Protein AF-A0A242BG57-F1 (afdb_monomer_lite)

Foldseek 3Di:
DDDDDDDDPPPDPDPDDDDDDDDPVVVVAQKFFFQKAKAKEAEPFDPQAFAWWDKWKKDKAWDCDDVQDDDPNFGEHTADCPPWDIWMDTDARPDHPVPSMDMTITGRQRPADPAFGWHKIKMAIDDDDFPQKDWFGWIKIKTFGWHWDDDPNDTGITGGMMFMDTPVDDGTDGNYIYMYGAFAKEKEAEAEAAPPTDQPDKWKKKKAKEQPDPVCGFQAHWGKKWKAAPVRDIDIDTHHRHRDIDMDIDGHGIMIMRGGHHAFIKMFMAIDDDPQKDKWKWKDLAVVDPDIDTDDHGDIDGHHSHYMYMYMYIYHYDDDPPVDPPPDDDDVVPVVVVVVVVVVVVPPPDD

Structure (mmCIF, N/CA/C/O backbone):
data_AF-A0A242BG57-F1
#
_entry.id   AF-A0A242BG57-F1
#
loop_
_atom_site.group_PDB
_atom_site.id
_atom_site.type_symbol
_atom_site.label_atom_id
_atom_site.label_alt_id
_atom_site.label_comp_id
_atom_site.label_asym_id
_atom_site.label_entity_id
_atom_site.label_seq_id
_atom_site.pdbx_PDB_ins_code
_atom_site.Cartn_x
_atom_site.Cartn_y
_atom_site.Cartn_z
_atom_site.occupancy
_atom_site.B_iso_or_equiv
_atom_site.auth_seq_id
_atom_site.auth_comp_id
_atom_site.auth_asym_id
_atom_site.auth_atom_id
_atom_site.pdbx_PDB_model_num
ATOM 1 N N . MET A 1 1 ? -13.325 27.679 32.111 1.00 36.09 1 MET A N 1
ATOM 2 C CA . MET A 1 1 ? -13.660 27.131 30.778 1.00 36.09 1 MET A CA 1
ATOM 3 C C . MET A 1 1 ? -12.544 27.458 29.799 1.00 36.09 1 MET A C 1
ATOM 5 O O . MET A 1 1 ? -12.430 28.603 29.391 1.00 36.09 1 MET A O 1
ATOM 9 N N . LYS A 1 2 ? -11.700 26.483 29.455 1.00 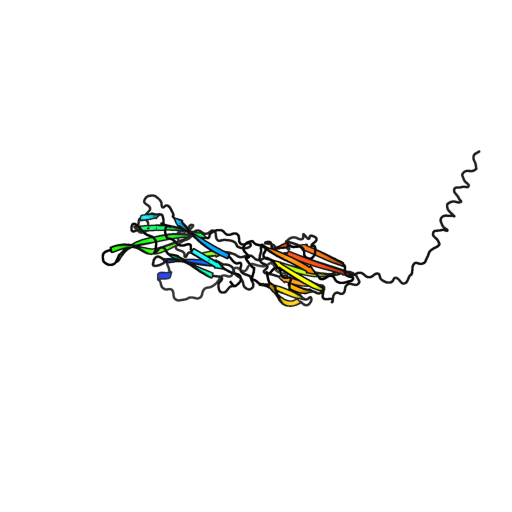25.78 2 LYS A N 1
ATOM 10 C CA . LYS A 1 2 ? -10.805 26.542 28.290 1.00 25.78 2 LYS A CA 1
ATOM 11 C C . LYS A 1 2 ? -10.697 25.120 27.744 1.00 25.78 2 LYS A C 1
ATOM 13 O O . LYS A 1 2 ? -10.015 24.291 28.336 1.00 25.78 2 LYS A O 1
ATOM 18 N N . PHE A 1 3 ? -11.428 24.834 26.672 1.00 26.69 3 PHE A N 1
ATOM 19 C CA . PHE A 1 3 ? -11.274 23.596 25.916 1.00 26.69 3 PHE A CA 1
ATOM 20 C C . PHE A 1 3 ? -9.989 23.704 25.088 1.00 26.69 3 PHE A C 1
ATOM 22 O O . PHE A 1 3 ? -9.845 24.619 24.279 1.00 26.69 3 PHE A O 1
ATOM 29 N N . LYS A 1 4 ? -9.032 22.804 25.337 1.00 25.42 4 LYS A N 1
ATOM 30 C CA . LYS A 1 4 ? -7.864 22.603 24.475 1.00 25.42 4 LYS A CA 1
ATOM 31 C C . LYS A 1 4 ? -8.277 21.651 23.355 1.00 25.42 4 LYS A C 1
ATOM 33 O O . LYS A 1 4 ? -8.529 20.479 23.613 1.00 25.42 4 LYS A O 1
ATOM 38 N N . TYR A 1 5 ? -8.342 22.165 22.133 1.00 29.52 5 TYR A N 1
ATOM 39 C CA . TYR A 1 5 ? -8.356 21.353 20.920 1.00 29.52 5 TYR A CA 1
ATOM 40 C C . TYR A 1 5 ? -6.976 20.704 20.763 1.00 29.52 5 TYR A C 1
ATOM 42 O O . TYR A 1 5 ? -5.965 21.407 20.806 1.00 29.52 5 TYR A O 1
ATOM 50 N N . SER A 1 6 ? -6.930 19.377 20.638 1.00 27.33 6 SER A N 1
ATOM 51 C CA . SER A 1 6 ? -5.685 18.631 20.451 1.00 27.33 6 SER A CA 1
ATOM 52 C C . SER A 1 6 ? -5.505 18.288 18.971 1.00 27.33 6 SER A C 1
ATOM 54 O O . SER A 1 6 ? -6.339 17.614 18.377 1.00 27.33 6 SER A O 1
ATOM 56 N N . SER A 1 7 ? -4.424 18.847 18.421 1.00 26.97 7 SER A N 1
ATOM 57 C CA . SER A 1 7 ? -3.627 18.445 17.253 1.00 26.97 7 SER A CA 1
ATOM 58 C C . SER A 1 7 ? -4.338 17.964 15.980 1.00 26.97 7 SER A C 1
ATOM 60 O O . SER A 1 7 ? -4.684 16.793 15.842 1.00 26.97 7 SER A O 1
ATOM 62 N N . LEU A 1 8 ? -4.364 18.851 14.978 1.00 27.59 8 LEU A N 1
ATOM 63 C CA . LEU A 1 8 ? -4.291 18.459 13.572 1.00 27.59 8 LEU A CA 1
ATOM 64 C C . LEU A 1 8 ? -2.971 17.713 13.309 1.00 27.59 8 LEU A C 1
ATOM 66 O O . LEU A 1 8 ? -1.896 18.193 13.676 1.00 27.59 8 LEU A O 1
ATOM 70 N N . LEU A 1 9 ? -3.062 16.575 12.622 1.00 26.20 9 LEU A N 1
ATOM 71 C CA . LEU A 1 9 ? -1.943 15.922 11.947 1.00 26.20 9 LEU A CA 1
ATOM 72 C C . LEU A 1 9 ? -1.434 16.847 10.834 1.00 26.20 9 LEU A C 1
ATOM 74 O O . LEU A 1 9 ? -1.976 16.880 9.732 1.00 26.20 9 LEU A O 1
ATOM 78 N N . VAL A 1 10 ? -0.391 17.616 11.134 1.00 25.11 10 VAL A N 1
ATOM 79 C CA . VAL A 1 10 ? 0.433 18.269 10.117 1.00 25.11 10 VAL A CA 1
ATOM 80 C C . VAL A 1 10 ? 1.315 17.180 9.515 1.00 25.11 10 VAL A C 1
ATOM 82 O O . VAL A 1 10 ? 2.222 16.665 10.168 1.00 25.11 10 VAL A O 1
ATOM 85 N N . SER A 1 11 ? 1.013 16.790 8.279 1.00 29.23 11 SER A N 1
ATOM 86 C CA . SER A 1 11 ? 1.851 15.924 7.455 1.00 29.23 11 SER A CA 1
ATOM 87 C C . SER A 1 11 ? 3.206 16.602 7.239 1.00 29.23 11 SER A C 1
ATOM 89 O O . SER A 1 11 ? 3.342 17.501 6.408 1.00 29.23 11 SER A O 1
ATOM 91 N N . GLY A 1 12 ? 4.194 16.211 8.043 1.00 25.38 12 GLY A N 1
ATOM 92 C CA . GLY A 1 12 ? 5.568 16.677 7.930 1.00 25.38 12 GLY A CA 1
ATOM 93 C C . GLY A 1 12 ? 6.176 16.227 6.607 1.00 25.38 12 GLY A C 1
ATOM 94 O O . GLY A 1 12 ? 6.368 15.035 6.374 1.00 25.38 12 GLY A O 1
ATOM 95 N N . LEU A 1 13 ? 6.487 17.198 5.753 1.00 27.53 13 LEU A N 1
ATOM 96 C CA . LEU A 1 13 ? 7.325 17.032 4.575 1.00 27.53 13 LEU A CA 1
ATOM 97 C C . LEU A 1 13 ? 8.749 16.699 5.061 1.00 27.53 13 LEU A C 1
ATOM 99 O O . LEU A 1 13 ? 9.497 17.586 5.468 1.00 27.53 13 LEU A O 1
ATOM 103 N N . VAL A 1 14 ? 9.115 15.416 5.102 1.00 27.44 14 VAL A N 1
ATOM 104 C CA . VAL A 1 14 ? 10.482 15.003 5.450 1.00 27.44 14 VAL A CA 1
ATOM 105 C C . VAL A 1 14 ? 11.357 15.166 4.212 1.00 27.44 14 VAL A C 1
ATOM 107 O O . VAL A 1 14 ? 11.357 14.330 3.311 1.00 27.44 14 VAL A O 1
ATOM 110 N N . LEU A 1 15 ? 12.101 16.269 4.176 1.00 27.66 15 LEU A N 1
ATOM 111 C CA . LEU A 1 15 ? 13.197 16.492 3.243 1.00 27.66 15 LEU A CA 1
ATOM 112 C C . LEU A 1 15 ? 14.364 15.578 3.663 1.00 27.66 15 LEU A C 1
ATOM 114 O O . LEU A 1 15 ? 15.051 15.847 4.646 1.00 27.66 15 LEU A O 1
ATOM 118 N N . ALA A 1 16 ? 14.546 14.454 2.970 1.00 29.70 16 ALA A N 1
ATOM 119 C CA . ALA A 1 16 ? 15.657 13.539 3.220 1.00 29.70 16 ALA A CA 1
ATOM 120 C C . ALA A 1 16 ? 16.962 14.140 2.671 1.00 29.70 16 ALA A C 1
ATOM 122 O O . ALA A 1 16 ? 17.160 14.229 1.460 1.00 29.70 16 ALA A O 1
ATOM 123 N N . THR A 1 17 ? 17.855 14.560 3.564 1.00 28.86 17 THR A N 1
ATOM 124 C CA . THR A 1 17 ? 19.232 14.939 3.241 1.00 28.86 17 THR A CA 1
ATOM 125 C C . THR A 1 17 ? 20.076 13.674 3.066 1.00 28.86 17 THR A C 1
ATOM 127 O O . THR A 1 17 ? 20.294 12.922 4.014 1.00 28.86 17 THR A O 1
ATOM 130 N N . PHE A 1 18 ? 20.544 13.408 1.844 1.00 35.78 18 PHE A N 1
ATOM 131 C CA . PHE A 1 18 ? 21.478 12.314 1.573 1.00 35.78 18 PHE A CA 1
ATOM 132 C C . PHE A 1 18 ? 22.921 12.761 1.832 1.00 35.78 18 PHE A C 1
ATOM 134 O O . PHE A 1 18 ? 23.353 13.820 1.377 1.00 35.78 18 PHE A O 1
ATOM 141 N N . ALA A 1 19 ? 23.650 11.937 2.587 1.00 30.27 19 ALA A N 1
ATOM 142 C CA . ALA A 1 19 ? 25.062 12.102 2.895 1.00 30.27 19 ALA A CA 1
ATOM 143 C C . ALA A 1 19 ? 25.931 11.931 1.638 1.00 30.27 19 ALA A C 1
ATOM 145 O O . ALA A 1 19 ? 25.712 11.040 0.816 1.00 30.27 19 ALA A O 1
ATOM 146 N N . THR A 1 20 ? 26.931 12.798 1.518 1.00 34.12 20 THR A N 1
ATOM 147 C CA . THR A 1 20 ? 27.886 12.877 0.412 1.00 34.12 20 THR A CA 1
ATOM 148 C C . THR A 1 20 ? 28.774 11.634 0.356 1.00 34.12 20 THR A C 1
ATOM 150 O O . THR A 1 20 ? 29.642 11.449 1.209 1.00 34.12 20 THR A O 1
ATOM 153 N N . SER A 1 21 ? 28.588 10.809 -0.672 1.00 30.94 21 SER A N 1
ATOM 154 C CA . SER A 1 21 ? 29.612 9.882 -1.161 1.00 30.94 21 SER A CA 1
ATOM 155 C C . SER A 1 21 ? 30.238 10.483 -2.420 1.00 30.94 21 SER A C 1
ATOM 157 O O . SER A 1 21 ? 29.593 11.221 -3.162 1.00 30.94 21 SER A O 1
ATOM 159 N N . THR A 1 22 ? 31.538 10.269 -2.587 1.00 32.50 22 THR A N 1
ATOM 160 C CA . THR A 1 22 ? 32.375 10.839 -3.647 1.00 32.50 22 THR A CA 1
ATOM 161 C C . THR A 1 22 ? 31.789 10.574 -5.033 1.00 32.50 22 THR A C 1
ATOM 163 O O . THR A 1 22 ? 31.687 9.424 -5.453 1.00 32.50 22 THR A O 1
ATOM 166 N N . VAL A 1 23 ? 31.426 11.651 -5.729 1.00 30.06 23 VAL A N 1
ATOM 167 C CA . VAL A 1 23 ? 30.862 11.642 -7.082 1.00 30.06 23 VAL A CA 1
ATOM 168 C C . VAL A 1 23 ? 31.936 11.178 -8.067 1.00 30.06 23 VAL A C 1
ATOM 170 O O . VAL A 1 23 ? 32.912 11.890 -8.305 1.00 30.06 23 VAL A O 1
ATOM 173 N N . ASN A 1 24 ? 31.761 9.996 -8.657 1.00 35.75 24 ASN A N 1
ATOM 174 C CA . ASN A 1 24 ? 32.378 9.716 -9.950 1.00 35.75 24 ASN A CA 1
ATOM 175 C C . ASN A 1 24 ? 31.727 10.666 -10.961 1.00 35.75 24 ASN A C 1
ATOM 177 O O . ASN A 1 24 ? 30.503 10.730 -11.052 1.00 35.75 24 ASN A O 1
ATOM 181 N N . ALA A 1 25 ? 32.534 11.410 -11.716 1.00 33.22 25 ALA A N 1
ATOM 182 C CA . ALA A 1 25 ? 32.069 12.436 -12.653 1.00 33.22 25 ALA A CA 1
ATOM 183 C C . ALA A 1 25 ? 31.146 11.910 -13.781 1.00 33.22 25 ALA A C 1
ATOM 185 O O . ALA A 1 25 ? 30.563 12.710 -14.506 1.00 33.22 25 ALA A O 1
ATOM 186 N N . ASP A 1 26 ? 30.971 10.591 -13.899 1.00 41.09 26 ASP A N 1
ATOM 187 C CA . ASP A 1 26 ? 30.065 9.938 -14.854 1.00 41.09 26 ASP A CA 1
ATOM 188 C C . ASP A 1 26 ? 28.614 9.798 -14.326 1.00 41.09 26 ASP A C 1
ATOM 190 O O . ASP A 1 26 ? 27.669 9.666 -15.099 1.00 41.09 26 ASP A O 1
ATOM 194 N N . GLU A 1 27 ? 28.388 9.933 -13.010 1.00 40.88 27 GLU A N 1
ATOM 195 C CA . GLU A 1 27 ? 27.033 9.991 -12.424 1.00 40.88 27 GLU A CA 1
ATOM 196 C C . GLU A 1 27 ? 26.354 11.361 -12.610 1.00 40.88 27 GLU A C 1
ATOM 198 O O . GLU A 1 27 ? 25.167 11.520 -12.329 1.00 40.88 27 GLU A O 1
ATOM 203 N N . ALA A 1 28 ? 27.072 12.358 -13.136 1.00 43.19 28 ALA A N 1
ATOM 204 C CA . ALA A 1 28 ? 26.557 13.714 -13.313 1.00 43.19 28 ALA A CA 1
ATOM 205 C C . ALA A 1 28 ? 25.552 13.860 -14.476 1.00 43.19 28 ALA A C 1
ATOM 207 O O . ALA A 1 28 ? 24.917 14.905 -14.595 1.00 43.19 28 ALA A O 1
ATOM 208 N N . ASN A 1 29 ? 25.381 12.836 -15.326 1.00 62.84 29 ASN A N 1
ATOM 209 C CA . ASN A 1 29 ? 24.600 12.945 -16.565 1.00 62.84 29 ASN A CA 1
ATOM 210 C C . ASN A 1 29 ? 23.454 11.930 -16.731 1.00 62.84 29 ASN A C 1
ATOM 212 O O . ASN A 1 29 ? 22.817 11.955 -17.782 1.00 62.84 29 ASN A O 1
ATOM 216 N N . ASN A 1 30 ? 23.152 11.068 -15.748 1.00 77.19 30 ASN A N 1
ATOM 217 C CA . ASN A 1 30 ? 22.060 10.072 -15.827 1.00 77.19 30 ASN A CA 1
ATOM 218 C C . ASN A 1 30 ? 22.061 9.253 -17.142 1.00 77.19 30 ASN A C 1
ATOM 220 O O . ASN A 1 30 ? 21.017 9.021 -17.754 1.00 77.19 30 ASN A O 1
ATOM 224 N N . VAL A 1 31 ? 23.253 8.842 -17.586 1.00 89.12 31 VAL A N 1
ATOM 225 C CA . VAL A 1 31 ? 23.466 7.936 -18.723 1.00 89.12 31 VAL A CA 1
ATOM 226 C C . VAL A 1 31 ? 23.878 6.577 -18.169 1.00 89.12 31 VAL A C 1
ATOM 228 O O . VAL A 1 31 ? 24.752 6.493 -17.312 1.00 89.12 31 VAL A O 1
ATOM 231 N N . VAL A 1 32 ? 23.239 5.508 -18.636 1.00 91.25 32 VAL A N 1
ATOM 232 C CA . VAL A 1 32 ? 23.529 4.138 -18.203 1.00 91.25 32 VAL A CA 1
ATOM 233 C C . VAL A 1 32 ? 24.377 3.451 -19.261 1.00 91.25 32 VAL A C 1
ATOM 235 O O . VAL A 1 32 ? 23.959 3.371 -20.409 1.00 91.25 32 VAL A O 1
ATOM 238 N N . ASN A 1 33 ? 25.545 2.931 -18.890 1.00 93.19 33 ASN A N 1
ATOM 239 C CA . ASN A 1 33 ? 26.392 2.167 -19.807 1.00 93.19 33 ASN A CA 1
ATOM 240 C C . ASN A 1 33 ? 25.837 0.747 -20.031 1.00 93.19 33 ASN A C 1
ATOM 242 O O . ASN A 1 33 ? 25.382 0.087 -19.098 1.00 93.19 33 ASN A O 1
ATOM 246 N N . GLY A 1 34 ? 25.920 0.260 -21.269 1.00 93.75 34 GLY A N 1
ATOM 247 C CA . GLY A 1 34 ? 25.436 -1.057 -21.688 1.00 93.75 34 GLY A CA 1
ATOM 248 C C . GLY A 1 34 ? 23.938 -1.109 -22.007 1.00 93.75 34 GLY A C 1
ATOM 249 O O . GLY A 1 34 ? 23.298 -0.092 -22.266 1.00 93.75 34 GLY A O 1
ATOM 250 N N . GLY A 1 35 ? 23.387 -2.327 -22.027 1.00 95.19 35 GLY A N 1
ATOM 251 C CA . GLY A 1 35 ? 22.000 -2.610 -22.419 1.00 95.19 35 GLY A CA 1
ATOM 252 C C . GLY A 1 35 ? 21.017 -2.825 -21.272 1.00 95.19 35 GLY A C 1
ATOM 253 O O . GLY A 1 35 ? 19.886 -3.219 -21.524 1.00 95.19 35 GLY A O 1
ATOM 254 N N . GLN A 1 36 ? 21.411 -2.593 -20.021 1.00 96.56 36 GLN A N 1
ATOM 255 C CA . GLN A 1 36 ? 20.578 -2.893 -18.855 1.00 96.56 36 GLN A CA 1
ATOM 256 C C . GLN A 1 36 ? 20.124 -1.619 -18.151 1.00 96.56 36 GLN A C 1
ATOM 258 O O . GLN A 1 36 ? 20.928 -0.916 -17.546 1.00 96.56 36 GLN A O 1
ATOM 263 N N . LEU A 1 37 ? 18.821 -1.343 -18.182 1.00 97.69 37 LEU A N 1
ATOM 264 C CA . LEU A 1 37 ? 18.229 -0.192 -17.510 1.00 97.69 37 LEU A CA 1
ATOM 265 C C . LEU A 1 37 ? 17.611 -0.605 -16.174 1.00 97.69 37 LEU A C 1
ATOM 267 O O . LEU A 1 37 ? 16.649 -1.374 -16.131 1.00 97.69 37 LEU A O 1
ATOM 271 N N . LYS A 1 38 ? 18.132 -0.050 -15.078 1.00 97.69 38 LYS A N 1
ATOM 272 C CA . LYS A 1 38 ? 17.572 -0.228 -13.735 1.00 97.69 38 LYS A CA 1
ATOM 273 C C . LYS A 1 38 ? 16.308 0.618 -13.559 1.00 97.69 38 LYS A C 1
ATOM 275 O O . LYS A 1 38 ? 16.345 1.833 -13.731 1.00 97.69 38 LYS A O 1
ATOM 280 N N . ILE A 1 39 ? 15.231 -0.019 -13.117 1.00 98.44 39 ILE A N 1
ATOM 281 C CA . ILE A 1 39 ? 14.004 0.617 -12.636 1.00 98.44 39 ILE A CA 1
ATOM 282 C C . ILE A 1 39 ? 14.010 0.555 -11.113 1.00 98.44 39 ILE A C 1
ATOM 284 O O . ILE A 1 39 ? 14.159 -0.519 -10.527 1.00 98.44 39 ILE A O 1
ATOM 288 N N . THR A 1 40 ? 13.825 1.702 -10.464 1.00 98.50 40 THR A N 1
ATOM 289 C CA . THR A 1 40 ? 13.676 1.775 -9.007 1.00 98.50 40 THR A CA 1
ATOM 290 C C . THR A 1 40 ? 12.207 1.918 -8.642 1.00 98.50 40 THR A C 1
ATOM 292 O O . THR A 1 40 ? 11.523 2.809 -9.145 1.00 98.50 40 THR A O 1
ATOM 295 N N . LYS A 1 41 ? 11.729 1.064 -7.737 1.00 98.50 41 LYS A N 1
ATOM 296 C CA . LYS A 1 41 ? 10.396 1.147 -7.151 1.00 98.50 41 LYS A CA 1
ATOM 297 C C . LYS A 1 41 ? 10.490 1.579 -5.697 1.00 98.50 41 LYS A C 1
ATOM 299 O O . LYS A 1 41 ? 11.074 0.867 -4.884 1.00 98.50 41 LYS A O 1
ATOM 304 N N . ASN A 1 42 ? 9.868 2.704 -5.370 1.00 98.25 42 ASN A N 1
ATOM 305 C CA . ASN A 1 42 ? 9.626 3.126 -3.998 1.00 98.25 42 ASN A CA 1
ATOM 306 C C . ASN A 1 42 ? 8.167 2.849 -3.641 1.00 98.25 42 ASN A C 1
ATOM 308 O O . ASN A 1 42 ? 7.254 3.280 -4.349 1.00 98.25 42 ASN A O 1
ATOM 312 N N . PHE A 1 43 ? 7.953 2.146 -2.536 1.00 97.88 43 PHE A N 1
ATOM 313 C CA . PHE A 1 43 ? 6.635 1.931 -1.958 1.00 97.88 43 PHE A CA 1
ATOM 314 C C . PHE A 1 43 ? 6.604 2.551 -0.562 1.00 97.88 43 PHE A C 1
ATOM 316 O O . PHE A 1 43 ? 7.513 2.300 0.227 1.00 97.88 43 PHE A O 1
ATOM 323 N N . ASP A 1 44 ? 5.610 3.388 -0.258 1.00 95.44 44 ASP A N 1
ATOM 324 C CA . ASP A 1 44 ? 5.516 4.140 1.005 1.00 95.44 44 ASP A CA 1
ATOM 325 C C . ASP A 1 44 ? 5.163 3.251 2.218 1.00 95.44 44 ASP A C 1
ATOM 327 O O . ASP A 1 44 ? 4.103 3.353 2.839 1.00 95.44 44 ASP A O 1
ATOM 331 N N . LEU A 1 45 ? 6.073 2.336 2.557 1.00 95.31 45 LEU A N 1
ATOM 332 C CA . LEU A 1 45 ? 6.003 1.516 3.757 1.00 95.31 45 LEU A CA 1
ATOM 333 C C . LEU A 1 45 ? 6.565 2.297 4.942 1.00 95.31 45 LEU A C 1
ATOM 335 O O . LEU A 1 45 ? 7.736 2.692 4.964 1.00 95.31 45 LEU A O 1
ATOM 339 N N . ARG A 1 46 ? 5.711 2.487 5.949 1.00 95.00 46 ARG A N 1
ATOM 340 C CA . ARG A 1 46 ? 6.015 3.172 7.210 1.00 95.00 46 ARG A CA 1
ATOM 341 C C . ARG A 1 46 ? 6.151 2.149 8.339 1.00 95.00 46 ARG A C 1
ATOM 343 O O . ARG A 1 46 ? 5.627 1.042 8.256 1.00 95.00 46 ARG A O 1
ATOM 350 N N . SER A 1 47 ? 6.836 2.521 9.419 1.00 94.62 47 SER A N 1
ATOM 351 C CA . SER A 1 47 ? 6.988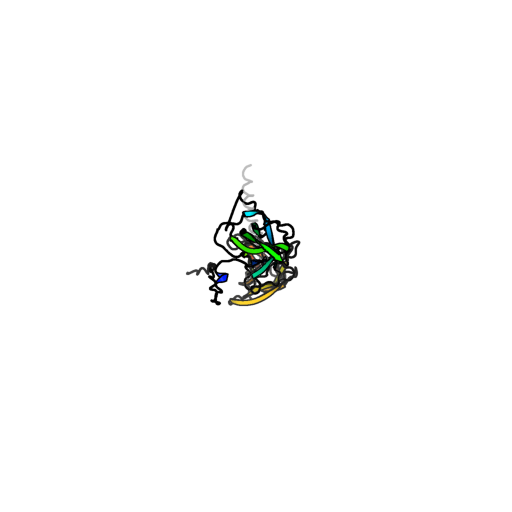 1.641 10.588 1.00 94.62 47 SER A CA 1
ATOM 352 C C . SER A 1 47 ? 5.621 1.191 11.119 1.00 94.62 47 SER A C 1
ATOM 354 O O . SER A 1 47 ? 4.718 2.019 11.245 1.00 94.62 47 SER A O 1
ATOM 356 N N . GLY A 1 48 ? 5.455 -0.100 11.416 1.00 92.31 48 GLY A N 1
ATOM 357 C CA . GLY A 1 48 ? 4.211 -0.686 11.935 1.00 92.31 48 GLY A CA 1
ATOM 358 C C . GLY A 1 48 ? 3.040 -0.753 10.944 1.00 92.31 48 GLY A C 1
ATOM 359 O O . GLY A 1 48 ? 1.928 -1.052 11.363 1.00 92.31 48 GLY A O 1
ATOM 360 N N . VAL A 1 49 ? 3.251 -0.438 9.662 1.00 95.69 49 VAL A N 1
ATOM 361 C CA . VAL A 1 49 ? 2.260 -0.677 8.603 1.00 95.69 49 VAL A CA 1
ATOM 362 C C . VAL A 1 49 ? 2.438 -2.095 8.069 1.00 95.69 49 VAL A C 1
ATOM 364 O O . VAL A 1 49 ? 3.546 -2.477 7.696 1.00 95.69 49 VAL A O 1
ATOM 367 N N . LEU A 1 50 ? 1.343 -2.851 7.989 1.00 96.12 50 LEU A N 1
ATOM 368 C CA . LEU A 1 50 ? 1.319 -4.155 7.336 1.00 96.12 50 LEU A CA 1
ATOM 369 C C . LEU A 1 50 ? 1.322 -3.968 5.810 1.00 96.12 50 LEU A C 1
ATOM 371 O O . LEU A 1 50 ? 0.373 -3.423 5.245 1.00 96.12 50 LEU A O 1
ATOM 375 N N . SER A 1 51 ? 2.394 -4.396 5.142 1.00 96.00 51 SER A N 1
ATOM 376 C CA . SER A 1 51 ? 2.510 -4.286 3.685 1.00 96.00 51 SER A CA 1
ATOM 377 C C . SER A 1 51 ? 1.560 -5.270 2.981 1.00 96.00 51 SER A C 1
ATOM 379 O O . SER A 1 51 ? 1.438 -6.410 3.431 1.00 96.00 51 SER A O 1
ATOM 381 N N . PRO A 1 52 ? 0.859 -4.869 1.904 1.00 95.38 52 PRO A N 1
ATOM 382 C CA . PRO A 1 52 ? 0.064 -5.794 1.103 1.00 95.38 52 PRO A CA 1
ATOM 383 C C . PRO A 1 52 ? 0.950 -6.711 0.260 1.00 95.38 52 PRO A C 1
ATOM 385 O O . PRO A 1 52 ? 2.010 -6.304 -0.223 1.00 95.38 52 PRO A O 1
ATOM 388 N N . LYS A 1 53 ? 0.456 -7.917 -0.022 1.00 94.25 53 LYS A N 1
ATOM 389 C CA . LYS A 1 53 ? 0.953 -8.704 -1.150 1.00 94.25 53 LYS A CA 1
ATOM 390 C C . LYS A 1 53 ? 0.573 -8.007 -2.458 1.00 94.25 53 LYS A C 1
ATOM 392 O O . LYS A 1 53 ? -0.609 -7.912 -2.785 1.00 94.25 53 LYS A O 1
ATOM 397 N N . ALA A 1 54 ? 1.566 -7.502 -3.183 1.00 94.12 54 ALA A N 1
ATOM 398 C CA . ALA A 1 54 ? 1.354 -6.693 -4.380 1.00 94.12 54 ALA A CA 1
ATOM 399 C C . ALA A 1 54 ? 2.513 -6.829 -5.374 1.00 94.12 54 ALA A C 1
ATOM 401 O O . ALA A 1 54 ? 3.680 -6.759 -4.985 1.00 94.12 54 ALA A O 1
ATOM 402 N N . ASP A 1 55 ? 2.174 -6.944 -6.657 1.00 95.75 55 ASP A N 1
ATOM 403 C CA . ASP A 1 55 ? 3.122 -6.871 -7.767 1.00 95.75 55 ASP A CA 1
ATOM 404 C C . ASP A 1 55 ? 3.003 -5.504 -8.453 1.00 95.75 55 ASP A C 1
ATOM 406 O O . ASP A 1 55 ? 1.908 -5.057 -8.795 1.00 95.75 55 ASP A O 1
ATOM 410 N N . PHE A 1 56 ? 4.143 -4.857 -8.679 1.00 98.00 56 PHE A N 1
ATOM 411 C CA . PHE A 1 56 ? 4.273 -3.654 -9.496 1.00 98.00 56 PHE A CA 1
ATOM 412 C C . PHE A 1 56 ? 5.011 -4.034 -10.776 1.00 98.00 56 PHE A C 1
ATOM 414 O O . PHE A 1 56 ? 6.223 -4.261 -10.755 1.00 98.00 56 PHE A O 1
ATOM 421 N N . ALA A 1 57 ? 4.260 -4.170 -11.866 1.00 97.75 57 ALA A N 1
ATOM 422 C CA . ALA A 1 57 ? 4.780 -4.513 -13.184 1.00 97.75 57 ALA A CA 1
ATOM 423 C C . ALA A 1 57 ? 4.991 -3.251 -14.029 1.00 97.75 57 ALA A C 1
ATOM 425 O O . ALA A 1 57 ? 4.217 -2.295 -13.936 1.00 97.75 57 ALA A O 1
ATOM 426 N N . PHE A 1 58 ? 6.023 -3.266 -14.867 1.00 98.38 58 PHE A N 1
ATOM 427 C CA . PHE A 1 58 ? 6.388 -2.150 -15.732 1.00 98.38 58 PHE A CA 1
ATOM 428 C C . PHE A 1 58 ? 6.267 -2.566 -17.194 1.00 98.38 58 PHE A C 1
ATOM 430 O O . PHE A 1 58 ? 6.888 -3.535 -17.630 1.00 98.38 58 PHE A O 1
ATOM 437 N N . THR A 1 59 ? 5.487 -1.813 -17.962 1.00 97.62 59 THR A N 1
ATOM 438 C CA . THR A 1 59 ? 5.316 -2.040 -19.396 1.00 97.62 59 THR A CA 1
ATOM 439 C C . THR A 1 59 ? 6.307 -1.197 -20.181 1.00 97.62 59 THR A C 1
ATOM 441 O O . THR A 1 59 ? 6.350 0.024 -20.026 1.00 97.62 59 THR A O 1
ATOM 444 N N . VAL A 1 60 ? 7.054 -1.852 -21.071 1.00 98.38 60 VAL A N 1
ATOM 445 C CA . VAL A 1 60 ? 7.936 -1.216 -22.056 1.00 98.38 60 VAL A CA 1
ATOM 446 C C . VAL A 1 60 ? 7.221 -1.200 -23.406 1.00 98.38 60 VAL A C 1
ATOM 448 O O . VAL A 1 60 ? 6.918 -2.250 -23.966 1.00 98.38 60 VAL A O 1
ATOM 451 N N . SER A 1 61 ? 6.931 -0.011 -23.928 1.00 97.75 61 SER A N 1
ATOM 452 C CA . SER A 1 61 ? 6.222 0.188 -25.197 1.00 97.75 61 SER A CA 1
ATOM 453 C C . SER A 1 61 ? 7.111 0.874 -26.226 1.00 97.75 61 SER A C 1
ATOM 455 O O . SER A 1 61 ? 7.904 1.750 -25.886 1.00 97.75 61 SER A O 1
ATOM 457 N N . SER A 1 62 ? 6.958 0.505 -27.495 1.00 97.81 62 SER A N 1
ATOM 458 C CA . SER A 1 62 ? 7.621 1.192 -28.607 1.00 97.81 62 SER A CA 1
ATOM 459 C C . SER A 1 62 ? 7.056 2.603 -28.804 1.00 97.81 62 SER A C 1
ATOM 461 O O . SER A 1 62 ? 5.857 2.823 -28.631 1.00 97.81 62 SER A O 1
ATOM 463 N N . VAL A 1 63 ? 7.908 3.556 -29.186 1.00 97.69 63 VAL A N 1
ATOM 464 C CA . VAL A 1 63 ? 7.502 4.908 -29.598 1.00 97.69 63 VAL A CA 1
ATOM 465 C C . VAL A 1 63 ? 7.706 5.049 -31.099 1.00 97.69 63 VAL A C 1
ATOM 467 O O . VAL A 1 63 ? 8.753 4.679 -31.615 1.00 97.69 63 VAL A O 1
ATOM 470 N N . THR A 1 64 ? 6.731 5.603 -31.818 1.00 95.94 64 THR A N 1
ATOM 471 C CA . THR A 1 64 ? 6.924 5.956 -33.235 1.00 95.94 64 THR A CA 1
ATOM 472 C C . THR A 1 64 ? 7.538 7.355 -33.321 1.00 95.94 64 THR A C 1
ATOM 474 O O . THR A 1 64 ? 6.870 8.304 -32.908 1.00 95.94 64 THR A O 1
ATOM 477 N N . PRO A 1 65 ? 8.796 7.503 -33.780 1.00 95.00 65 PRO A N 1
ATOM 478 C CA . PRO A 1 65 ? 9.435 8.808 -33.913 1.00 95.00 65 PRO A CA 1
ATOM 479 C C . PRO A 1 65 ? 8.848 9.598 -35.086 1.00 95.00 65 PRO A C 1
ATOM 481 O O . PRO A 1 65 ? 8.140 9.052 -35.938 1.00 95.00 65 PRO A O 1
ATOM 484 N N . SER A 1 66 ? 9.170 10.890 -35.148 1.00 95.12 66 SER A N 1
ATOM 485 C CA . SER A 1 66 ? 8.811 11.691 -36.323 1.00 95.12 66 SER A CA 1
ATOM 486 C C . SER A 1 66 ? 9.575 11.198 -37.564 1.00 95.12 66 SER A C 1
ATOM 488 O O . SER A 1 66 ? 10.704 10.714 -37.434 1.00 95.12 66 SER A O 1
ATOM 490 N N . PRO A 1 67 ? 9.010 11.306 -38.782 1.00 94.44 67 PRO A N 1
ATOM 491 C CA . PRO A 1 67 ? 9.724 10.916 -39.994 1.00 94.44 67 PRO A CA 1
ATOM 492 C C . PRO A 1 67 ? 11.060 11.657 -40.125 1.00 94.44 67 PRO A C 1
ATOM 494 O O . PRO A 1 67 ? 11.088 12.885 -40.111 1.00 94.44 67 PRO A O 1
ATOM 497 N N . GLY A 1 68 ? 12.157 10.907 -40.257 1.00 92.31 68 GLY A N 1
ATOM 498 C CA . GLY A 1 68 ? 13.505 11.474 -40.376 1.00 92.31 68 GLY A CA 1
ATOM 499 C C . GLY A 1 68 ? 14.055 12.083 -39.084 1.00 92.31 68 GLY A C 1
ATOM 500 O O . GLY A 1 68 ? 14.977 12.886 -39.151 1.00 92.31 68 GLY A O 1
ATOM 501 N N . GLU A 1 69 ? 13.492 11.746 -37.921 1.00 97.25 69 GLU A N 1
ATOM 502 C CA . GLU A 1 69 ? 14.010 12.231 -36.645 1.00 97.25 69 GLU A CA 1
ATOM 503 C C . GLU A 1 69 ? 15.459 11.775 -36.419 1.00 97.25 69 GLU A C 1
ATOM 505 O O . GLU A 1 69 ? 15.786 10.587 -36.510 1.00 97.25 69 GLU A O 1
ATOM 510 N N . GLU A 1 70 ? 16.313 12.734 -36.068 1.00 96.69 70 GLU A N 1
ATOM 511 C CA . GLU A 1 70 ? 17.703 12.508 -35.696 1.00 96.69 70 GLU A CA 1
ATOM 512 C C . GLU A 1 70 ? 18.006 13.140 -34.340 1.00 96.69 70 GLU A C 1
ATOM 514 O O . GLU A 1 70 ? 17.478 14.195 -33.979 1.00 96.69 70 GLU A O 1
ATOM 519 N N . LYS A 1 71 ? 18.888 12.489 -33.586 1.00 93.75 71 LYS A N 1
ATOM 520 C CA . LYS A 1 71 ? 19.397 12.970 -32.305 1.00 93.75 71 LYS A CA 1
ATOM 521 C C . LYS A 1 71 ? 20.847 12.529 -32.158 1.00 93.75 71 LYS A C 1
ATOM 523 O O . LYS A 1 71 ? 21.176 11.385 -32.451 1.00 93.75 71 LYS A O 1
ATOM 528 N N . ASP A 1 72 ? 21.716 13.450 -31.743 1.00 92.06 72 ASP A N 1
ATOM 529 C CA . ASP A 1 72 ? 23.160 13.216 -31.577 1.00 92.06 72 ASP A CA 1
ATOM 530 C C . ASP A 1 72 ? 23.844 12.616 -32.828 1.00 92.06 72 ASP A C 1
ATOM 532 O O . ASP A 1 72 ? 24.771 11.816 -32.727 1.00 92.06 72 ASP A O 1
ATOM 536 N N . GLY A 1 73 ? 23.367 12.983 -34.025 1.00 94.38 73 GLY A N 1
ATOM 537 C CA . GLY A 1 73 ? 23.878 12.465 -35.302 1.00 94.38 73 GLY A CA 1
ATOM 538 C C . GLY A 1 73 ? 23.450 11.029 -35.634 1.00 94.38 73 GLY A C 1
ATOM 539 O O . GLY A 1 73 ? 24.017 10.419 -36.538 1.00 94.38 73 GLY A O 1
ATOM 540 N N . LEU A 1 74 ? 22.472 10.475 -34.912 1.00 96.94 74 LEU A N 1
ATOM 541 C CA . LEU A 1 74 ? 21.908 9.147 -35.143 1.00 96.94 74 LEU A CA 1
ATOM 542 C C . LEU A 1 74 ? 20.422 9.242 -35.491 1.00 96.94 74 LEU A C 1
ATOM 544 O O . LEU A 1 74 ? 19.673 10.005 -34.880 1.00 96.94 74 LEU A O 1
ATOM 548 N N . THR A 1 75 ? 19.972 8.406 -36.426 1.00 97.88 75 THR A N 1
ATOM 549 C CA . THR A 1 75 ? 18.543 8.237 -36.712 1.00 97.88 75 THR A CA 1
ATOM 550 C C . THR A 1 75 ? 17.825 7.623 -35.512 1.00 97.88 75 THR A C 1
ATOM 552 O O . THR A 1 75 ? 18.303 6.651 -34.916 1.00 97.88 75 THR A O 1
ATOM 555 N N . VAL A 1 76 ? 16.651 8.163 -35.188 1.00 98.44 76 VAL A N 1
ATOM 556 C CA . VAL A 1 76 ? 15.756 7.611 -34.171 1.00 98.44 76 VAL A CA 1
ATOM 557 C C . VAL A 1 76 ? 14.787 6.626 -34.828 1.00 98.44 76 VAL A C 1
ATOM 559 O O . VAL A 1 76 ? 14.092 6.947 -35.790 1.00 98.44 76 VAL A O 1
ATOM 562 N N . PHE A 1 77 ? 14.734 5.411 -34.296 1.00 98.38 77 PHE A N 1
ATOM 563 C CA . PHE A 1 77 ? 13.858 4.322 -34.706 1.00 98.38 77 PHE A CA 1
ATOM 564 C C . PHE A 1 77 ? 12.837 3.997 -33.621 1.00 98.38 77 PHE A C 1
ATOM 566 O O . PHE A 1 77 ? 13.040 4.237 -32.426 1.00 98.38 77 PHE A O 1
ATOM 573 N N . SER A 1 78 ? 11.746 3.366 -34.047 1.00 98.38 78 SER A N 1
ATOM 574 C CA . SER A 1 78 ? 10.816 2.734 -33.124 1.00 98.38 78 SER A CA 1
ATOM 575 C C . SER A 1 78 ? 11.487 1.631 -32.323 1.00 98.38 78 SER A C 1
ATOM 577 O O . SER A 1 78 ? 12.196 0.793 -32.878 1.00 98.38 78 SER A O 1
ATOM 579 N N . GLY A 1 79 ? 11.235 1.615 -31.015 1.00 98.06 79 GLY A N 1
ATOM 580 C CA . GLY A 1 79 ? 11.688 0.552 -30.130 1.00 98.06 79 GLY A CA 1
ATOM 581 C C . GLY A 1 79 ? 11.212 -0.834 -30.576 1.00 98.06 79 GLY A C 1
ATOM 582 O O . GLY A 1 79 ? 10.097 -0.986 -31.083 1.00 98.06 79 GLY A O 1
ATOM 583 N N . ILE A 1 80 ? 12.045 -1.851 -30.359 1.00 98.12 80 ILE A N 1
ATOM 584 C CA . ILE A 1 80 ? 11.739 -3.258 -30.641 1.00 98.12 80 ILE A CA 1
ATOM 585 C C . ILE A 1 80 ? 11.457 -3.948 -29.306 1.00 98.12 80 ILE A C 1
ATOM 587 O O . ILE A 1 80 ? 12.346 -4.071 -28.468 1.00 98.12 80 ILE A O 1
ATOM 591 N N . THR A 1 81 ? 10.216 -4.378 -29.087 1.00 96.81 81 THR A N 1
ATOM 592 C CA . THR A 1 81 ? 9.802 -5.014 -27.822 1.00 96.81 81 THR A CA 1
ATOM 593 C C . THR A 1 81 ? 9.866 -6.540 -27.862 1.00 96.81 81 THR A C 1
ATOM 595 O O . THR A 1 81 ? 9.847 -7.185 -26.815 1.00 96.81 81 THR A O 1
ATOM 598 N N . THR A 1 82 ? 9.973 -7.137 -29.052 1.00 95.62 82 THR A N 1
ATOM 599 C CA . THR A 1 82 ? 10.141 -8.584 -29.216 1.00 95.62 82 THR A CA 1
ATOM 600 C C . THR A 1 82 ? 11.406 -9.055 -28.502 1.00 95.62 82 THR A C 1
ATOM 602 O O . THR A 1 82 ? 12.497 -8.562 -28.777 1.00 95.62 82 THR A O 1
ATOM 605 N N . GLY A 1 83 ? 11.259 -10.029 -27.603 1.00 89.31 83 GLY A N 1
ATOM 606 C CA . GLY A 1 83 ? 12.363 -10.579 -26.812 1.00 89.31 83 GLY A CA 1
ATOM 607 C C . GLY A 1 83 ? 12.597 -9.886 -25.466 1.00 89.31 83 GLY A C 1
ATOM 608 O O . GLY A 1 83 ? 13.341 -10.426 -24.647 1.00 89.31 83 GLY A O 1
ATOM 609 N N . LEU A 1 84 ? 11.937 -8.753 -25.185 1.00 94.94 84 LEU A N 1
ATOM 610 C CA . LEU A 1 84 ? 11.975 -8.146 -23.854 1.00 94.94 84 LEU A CA 1
ATOM 611 C C . LEU A 1 84 ? 11.176 -8.990 -22.858 1.00 94.94 84 LEU A C 1
ATOM 613 O O . LEU A 1 84 ? 10.052 -9.418 -23.129 1.00 94.94 84 LEU A O 1
ATOM 617 N N . LYS A 1 85 ? 11.771 -9.221 -21.687 1.00 92.06 85 LYS A N 1
ATOM 618 C CA . LYS A 1 85 ? 11.120 -9.913 -20.572 1.00 92.06 85 LYS A CA 1
ATOM 619 C C . LYS A 1 85 ? 10.299 -8.930 -19.748 1.00 92.06 85 LYS A C 1
ATOM 621 O O . LYS A 1 85 ? 10.626 -7.748 -19.671 1.00 92.06 85 LYS A O 1
ATOM 626 N N . GLU A 1 86 ? 9.262 -9.446 -19.099 1.00 90.25 86 GLU A N 1
ATOM 627 C CA . GLU A 1 86 ? 8.497 -8.676 -18.125 1.00 90.25 86 GLU A CA 1
ATOM 628 C C . GLU A 1 86 ? 9.394 -8.253 -16.955 1.00 90.25 86 GLU A C 1
ATOM 630 O O . GLU A 1 86 ? 10.117 -9.068 -16.373 1.00 90.25 86 GLU A O 1
ATOM 635 N N . SER A 1 87 ? 9.315 -6.976 -16.591 1.00 94.88 87 SER A N 1
ATOM 636 C CA . SER A 1 87 ? 9.987 -6.421 -15.422 1.00 94.88 87 SER A CA 1
ATOM 637 C C . SER A 1 87 ? 8.947 -6.116 -14.353 1.00 94.88 87 SER A C 1
ATOM 639 O O . SER A 1 87 ? 8.022 -5.335 -14.576 1.00 94.88 87 SER A O 1
ATOM 641 N N . LYS A 1 88 ? 9.112 -6.707 -13.168 1.00 97.25 88 LYS A N 1
ATOM 642 C CA . LYS A 1 88 ? 8.254 -6.439 -12.011 1.00 97.25 88 LYS A CA 1
ATOM 643 C C . LYS A 1 88 ? 9.025 -6.418 -10.699 1.00 97.25 88 LYS A C 1
ATOM 645 O O . LYS A 1 88 ? 10.141 -6.931 -10.610 1.00 97.25 88 LYS A O 1
ATOM 650 N N . VAL A 1 89 ? 8.397 -5.840 -9.683 1.00 97.94 89 VAL A N 1
ATOM 651 C CA . VAL A 1 89 ? 8.825 -5.862 -8.283 1.00 97.94 89 VAL A CA 1
ATOM 652 C C . VAL A 1 89 ? 7.655 -6.336 -7.426 1.00 97.94 89 VAL A C 1
ATOM 654 O O . VAL A 1 89 ? 6.555 -5.805 -7.543 1.00 97.94 89 VAL A O 1
ATOM 657 N N . SER A 1 90 ? 7.908 -7.285 -6.527 1.00 96.75 90 SER A N 1
ATOM 658 C CA . SER A 1 90 ? 6.891 -7.837 -5.624 1.00 96.75 90 SER A CA 1
ATOM 659 C C . SER A 1 90 ? 7.118 -7.399 -4.179 1.00 96.75 90 SER A C 1
ATOM 661 O O . SER A 1 90 ? 8.257 -7.356 -3.699 1.00 96.75 90 SER A O 1
ATOM 663 N N . TYR A 1 91 ? 6.031 -7.114 -3.471 1.00 96.62 91 TYR A N 1
ATOM 664 C CA . TYR A 1 91 ? 5.962 -6.912 -2.025 1.00 96.62 91 TYR A CA 1
ATOM 665 C C . TYR A 1 91 ? 5.013 -7.936 -1.404 1.00 96.62 91 TYR A C 1
ATOM 667 O O . TYR A 1 91 ? 4.149 -8.496 -2.076 1.00 96.62 91 TYR A O 1
ATOM 675 N N . ASP A 1 92 ? 5.220 -8.203 -0.122 1.00 94.44 92 ASP A N 1
ATOM 676 C CA . ASP A 1 92 ? 4.501 -9.196 0.669 1.00 94.44 92 ASP A CA 1
ATOM 677 C C . ASP A 1 92 ? 4.276 -8.681 2.096 1.00 94.44 92 ASP A C 1
ATOM 679 O O . ASP A 1 92 ? 4.776 -7.622 2.474 1.00 94.44 92 ASP A O 1
ATOM 683 N N . ASN A 1 93 ? 3.565 -9.452 2.921 1.00 94.75 93 ASN A N 1
ATOM 684 C CA . ASN A 1 93 ? 3.255 -9.063 4.300 1.00 94.75 93 ASN A CA 1
ATOM 685 C C . ASN A 1 93 ? 4.483 -8.930 5.217 1.00 94.75 93 ASN A C 1
ATOM 687 O O . ASN A 1 93 ? 4.375 -8.330 6.284 1.00 94.75 93 ASN A O 1
ATOM 691 N N . ASN A 1 94 ? 5.648 -9.431 4.792 1.00 93.50 94 ASN A N 1
ATOM 692 C CA . ASN A 1 94 ? 6.919 -9.302 5.508 1.00 93.50 94 ASN A CA 1
ATOM 693 C C . ASN A 1 94 ? 7.738 -8.089 5.050 1.00 93.50 94 ASN A C 1
ATOM 695 O O . ASN A 1 94 ? 8.811 -7.815 5.594 1.00 93.50 94 ASN A O 1
ATOM 699 N N . SER A 1 95 ? 7.272 -7.365 4.035 1.00 95.25 95 SER A N 1
ATOM 700 C CA . SER A 1 95 ? 7.932 -6.161 3.562 1.00 95.25 95 SER A CA 1
ATOM 701 C C . SER A 1 95 ? 7.745 -5.020 4.569 1.00 95.25 95 SER A C 1
ATOM 703 O O . SER A 1 95 ? 6.658 -4.774 5.083 1.00 95.25 95 SER A O 1
ATOM 705 N N . THR A 1 96 ? 8.836 -4.320 4.870 1.00 95.06 96 THR A N 1
ATOM 706 C CA . THR A 1 96 ? 8.935 -3.287 5.909 1.00 95.06 96 THR A CA 1
ATOM 707 C C . THR A 1 96 ? 9.639 -2.043 5.365 1.00 95.06 96 THR A C 1
ATOM 709 O O . THR A 1 96 ? 9.986 -1.950 4.188 1.00 95.06 96 THR A O 1
ATOM 712 N N . THR A 1 97 ? 9.932 -1.078 6.237 1.00 96.12 97 THR A N 1
ATOM 713 C CA . THR A 1 97 ? 10.755 0.093 5.903 1.00 96.12 97 THR A CA 1
ATOM 714 C C . THR A 1 97 ? 12.139 -0.268 5.354 1.00 96.12 97 THR A C 1
ATOM 716 O O . THR A 1 97 ? 12.711 0.535 4.621 1.00 96.12 97 THR A O 1
ATOM 719 N N . ASN A 1 98 ? 12.670 -1.455 5.674 1.00 96.00 98 ASN A N 1
ATOM 720 C CA . ASN A 1 98 ? 14.014 -1.885 5.270 1.00 96.00 98 ASN A CA 1
ATOM 721 C C . ASN A 1 98 ? 14.097 -2.319 3.801 1.00 96.00 98 ASN A C 1
ATOM 723 O O . ASN A 1 98 ? 15.174 -2.293 3.217 1.00 96.00 98 ASN A O 1
ATOM 727 N N . ASN A 1 99 ? 12.974 -2.711 3.195 1.00 95.00 99 ASN A N 1
ATOM 728 C CA . ASN A 1 99 ? 12.899 -3.131 1.794 1.00 95.00 99 ASN A CA 1
ATOM 729 C C . ASN A 1 99 ? 11.788 -2.388 1.036 1.00 95.00 99 ASN A C 1
ATOM 731 O O . ASN A 1 99 ? 11.240 -2.898 0.060 1.00 95.00 99 ASN A O 1
ATOM 735 N N . LYS A 1 100 ? 11.468 -1.168 1.487 1.00 96.38 100 LYS A N 1
ATOM 736 C CA . LYS A 1 100 ? 10.473 -0.287 0.866 1.00 96.38 100 LYS A CA 1
ATOM 737 C C . LYS A 1 100 ? 10.891 0.194 -0.527 1.00 96.38 100 LYS A C 1
ATOM 739 O O . LYS A 1 100 ? 10.035 0.468 -1.364 1.00 96.38 100 LYS A O 1
ATOM 744 N N . THR A 1 101 ? 12.198 0.230 -0.785 1.00 98.12 101 THR A N 1
ATOM 745 C CA . THR A 1 101 ? 12.784 0.471 -2.103 1.00 98.12 101 THR A CA 1
ATOM 746 C C . THR A 1 101 ? 13.321 -0.840 -2.657 1.00 98.12 101 THR A C 1
ATOM 748 O O . THR A 1 101 ? 14.113 -1.517 -2.002 1.00 98.12 101 THR A O 1
ATOM 751 N N . LYS A 1 102 ? 12.895 -1.193 -3.865 1.00 98.31 102 LYS A N 1
ATOM 752 C CA . LYS A 1 102 ? 13.341 -2.381 -4.596 1.00 98.31 102 LYS A CA 1
ATOM 753 C C . LYS A 1 102 ? 13.660 -1.993 -6.033 1.00 98.31 102 LYS A C 1
ATOM 755 O O . LYS A 1 102 ? 13.254 -0.935 -6.509 1.00 98.31 102 LYS A O 1
ATOM 760 N N . THR A 1 103 ? 14.394 -2.845 -6.730 1.00 97.81 103 THR A N 1
ATOM 761 C CA . THR A 1 103 ? 14.806 -2.588 -8.110 1.00 97.81 103 THR A CA 1
ATOM 762 C C . THR A 1 103 ? 14.505 -3.782 -8.994 1.00 97.81 103 THR A C 1
ATOM 764 O O . THR A 1 103 ? 14.552 -4.924 -8.542 1.00 97.81 103 THR A O 1
ATOM 767 N N . THR A 1 104 ? 14.250 -3.510 -10.265 1.00 98.12 104 THR A N 1
ATOM 768 C CA . THR A 1 104 ? 14.225 -4.505 -11.339 1.00 98.12 104 THR A CA 1
ATOM 769 C C . THR A 1 104 ? 14.965 -3.938 -12.547 1.00 98.12 104 THR A C 1
ATOM 771 O O . THR A 1 104 ? 15.310 -2.755 -12.557 1.00 98.12 104 THR A O 1
ATOM 774 N N . THR A 1 105 ? 15.228 -4.760 -13.554 1.00 97.06 105 THR A N 1
ATOM 775 C CA . THR A 1 105 ? 16.003 -4.360 -14.731 1.00 97.06 105 THR A CA 1
ATOM 776 C C . THR A 1 105 ? 15.235 -4.700 -15.998 1.00 97.06 105 THR A C 1
ATOM 778 O O . THR A 1 105 ? 14.650 -5.779 -16.102 1.00 97.06 105 THR A O 1
ATOM 781 N N . VAL A 1 106 ? 15.266 -3.785 -16.966 1.00 97.88 106 VAL A N 1
ATOM 782 C CA . VAL A 1 106 ? 14.928 -4.071 -18.363 1.00 97.88 106 VAL A CA 1
ATOM 783 C C . VAL A 1 106 ? 16.237 -4.337 -19.097 1.00 97.88 106 VAL A C 1
ATOM 785 O O . VAL A 1 106 ? 17.117 -3.476 -19.118 1.00 97.88 106 VAL A O 1
ATOM 788 N N . ASP A 1 107 ? 16.379 -5.531 -19.669 1.00 97.06 107 ASP A N 1
ATOM 789 C CA . ASP A 1 107 ? 17.566 -5.919 -20.432 1.00 97.06 107 ASP A CA 1
ATOM 790 C C . ASP A 1 107 ? 17.289 -5.838 -21.937 1.00 97.06 107 ASP A C 1
ATOM 792 O O . ASP A 1 107 ? 16.568 -6.660 -22.502 1.00 97.06 107 ASP A O 1
ATOM 796 N N . PHE A 1 108 ? 17.878 -4.833 -22.576 1.00 97.75 108 PHE A N 1
ATOM 797 C CA . PHE A 1 108 ? 17.826 -4.595 -24.015 1.00 97.75 108 PHE A CA 1
ATOM 798 C C . PHE A 1 108 ? 18.911 -5.365 -24.782 1.00 97.75 108 PHE A C 1
ATOM 800 O O . PHE A 1 108 ? 18.910 -5.366 -26.009 1.00 97.75 108 PHE A O 1
ATOM 807 N N . SER A 1 109 ? 19.836 -6.040 -24.093 1.00 94.88 109 SER A N 1
ATOM 808 C CA . SER A 1 109 ? 20.978 -6.718 -24.728 1.00 94.88 109 SER A CA 1
ATOM 809 C C . SER A 1 109 ? 20.556 -7.917 -25.583 1.00 94.88 109 SER A C 1
ATOM 811 O O . SER A 1 109 ? 21.265 -8.285 -26.514 1.00 94.88 109 SER A O 1
ATOM 813 N N . GLY A 1 110 ? 19.403 -8.524 -25.276 1.00 92.06 110 GLY A N 1
ATOM 814 C CA . GLY A 1 110 ? 18.838 -9.652 -26.025 1.00 92.06 110 GLY A CA 1
ATOM 815 C C . GLY A 1 110 ? 17.980 -9.258 -27.234 1.00 92.06 110 GLY A C 1
ATOM 816 O O . GLY A 1 110 ? 17.448 -10.138 -27.909 1.00 92.06 110 GLY A O 1
ATOM 817 N N . VAL A 1 111 ? 17.804 -7.962 -27.499 1.00 96.31 111 VAL A N 1
ATOM 818 C CA . VAL A 1 111 ? 17.004 -7.473 -28.628 1.00 96.31 111 VAL A CA 1
ATOM 819 C C . VAL A 1 111 ? 17.829 -7.531 -29.917 1.00 96.31 111 VAL A C 1
ATOM 821 O O . VAL A 1 111 ? 18.981 -7.108 -29.951 1.00 96.31 111 VAL A O 1
ATOM 824 N N . ASN A 1 112 ? 17.229 -8.032 -31.001 1.00 95.56 112 ASN A N 1
ATOM 825 C CA . ASN A 1 112 ? 17.878 -8.081 -32.311 1.00 95.56 112 ASN A CA 1
ATOM 826 C C . ASN A 1 112 ? 17.718 -6.746 -33.054 1.00 95.56 112 ASN A C 1
ATOM 828 O O . ASN A 1 112 ? 16.651 -6.458 -33.604 1.00 95.56 112 ASN A O 1
ATOM 832 N N . TYR A 1 113 ? 18.780 -5.944 -33.085 1.00 97.12 113 TYR A N 1
ATOM 833 C CA . TYR A 1 113 ? 18.784 -4.653 -33.765 1.00 97.12 113 TYR A CA 1
ATOM 834 C C . TYR A 1 113 ? 19.292 -4.782 -35.207 1.00 97.12 113 TYR A C 1
ATOM 836 O O . TYR A 1 113 ? 20.390 -5.288 -35.413 1.00 97.12 113 TYR A O 1
ATOM 844 N N . PRO A 1 114 ? 18.550 -4.297 -36.219 1.00 96.31 114 PRO A N 1
ATOM 845 C CA . PRO A 1 114 ? 18.945 -4.451 -37.622 1.00 96.31 114 PRO A CA 1
ATOM 846 C C . PRO A 1 114 ? 20.044 -3.485 -38.086 1.00 96.31 114 PRO A C 1
ATOM 848 O O . PRO A 1 114 ? 20.675 -3.739 -39.108 1.00 96.31 114 PRO A O 1
ATOM 851 N N . LYS A 1 115 ? 20.225 -2.347 -37.403 1.00 96.19 115 LYS A N 1
ATOM 852 C CA . LYS A 1 115 ? 21.196 -1.300 -37.763 1.00 96.19 115 LYS A CA 1
ATOM 853 C C . LYS A 1 115 ? 21.486 -0.353 -36.591 1.00 96.19 115 LYS A C 1
ATOM 855 O O . LYS A 1 115 ? 20.655 -0.286 -35.674 1.00 96.19 115 LYS A O 1
ATOM 860 N N . PRO A 1 116 ? 22.599 0.409 -36.630 1.00 97.69 116 PRO A N 1
ATOM 861 C CA . PRO A 1 116 ? 22.913 1.416 -35.625 1.00 97.69 116 PRO A CA 1
ATOM 862 C C . PRO A 1 116 ? 21.875 2.533 -35.607 1.00 97.69 116 PRO A C 1
ATOM 864 O O . PRO A 1 116 ? 21.351 2.913 -36.655 1.00 97.69 116 PRO A O 1
ATOM 867 N N . GLY A 1 117 ? 21.616 3.077 -34.425 1.00 98.12 117 GLY A N 1
ATOM 868 C CA . GLY A 1 117 ? 20.698 4.190 -34.218 1.00 98.12 117 GLY A CA 1
ATOM 869 C C . GLY A 1 117 ? 20.167 4.236 -32.793 1.00 98.12 117 GLY A C 1
ATOM 870 O O . GLY A 1 117 ? 20.598 3.476 -31.924 1.00 98.12 117 GLY A O 1
ATOM 871 N N . ILE A 1 118 ? 19.210 5.127 -32.564 1.00 98.56 118 ILE A N 1
ATOM 872 C CA . ILE A 1 118 ? 18.540 5.271 -31.272 1.00 98.56 118 ILE A CA 1
ATOM 873 C C . ILE A 1 118 ? 17.196 4.563 -31.349 1.00 98.56 118 ILE A C 1
ATOM 875 O O . ILE A 1 118 ? 16.352 4.944 -32.148 1.00 98.56 118 ILE A O 1
ATOM 879 N N . TYR A 1 119 ? 16.966 3.555 -30.515 1.00 98.62 119 TYR A N 1
ATOM 880 C CA . TYR A 1 119 ? 15.672 2.877 -30.432 1.00 98.62 119 TYR A CA 1
ATOM 881 C C . TYR A 1 119 ? 14.901 3.445 -29.244 1.00 98.62 119 TYR A C 1
ATOM 883 O O . TYR A 1 119 ? 15.363 3.335 -28.106 1.00 98.62 119 TYR A O 1
ATOM 891 N N . ARG A 1 120 ? 13.749 4.074 -29.509 1.00 98.56 120 ARG A N 1
ATOM 892 C CA . ARG A 1 120 ? 12.988 4.804 -28.488 1.00 98.56 120 ARG A CA 1
ATOM 893 C C . ARG A 1 120 ? 11.813 4.006 -27.930 1.00 98.56 120 ARG A C 1
ATOM 895 O O . ARG A 1 120 ? 10.993 3.457 -28.671 1.00 98.56 120 ARG A O 1
ATOM 902 N N . TYR A 1 121 ? 11.699 4.032 -26.607 1.00 98.62 121 TYR A N 1
ATOM 903 C CA . TYR A 1 121 ? 10.668 3.358 -25.828 1.00 98.62 121 TYR A CA 1
ATOM 904 C C . TYR A 1 121 ? 9.991 4.321 -24.850 1.00 98.62 121 TYR A C 1
ATOM 906 O O . TYR A 1 121 ? 10.523 5.380 -24.512 1.00 98.62 121 TYR A O 1
ATOM 914 N N . THR A 1 122 ? 8.827 3.909 -24.353 1.00 98.19 122 THR A N 1
ATOM 915 C CA . THR A 1 122 ? 8.238 4.429 -23.118 1.00 98.19 122 THR A CA 1
ATOM 916 C C . THR A 1 122 ? 8.158 3.323 -22.078 1.00 98.19 122 THR A C 1
ATOM 918 O O . THR A 1 122 ? 7.832 2.185 -22.410 1.00 98.19 122 THR A O 1
ATOM 921 N N . ILE A 1 123 ? 8.438 3.657 -20.821 1.00 98.56 123 ILE A N 1
ATOM 922 C CA . ILE A 1 123 ? 8.241 2.768 -19.675 1.00 98.56 123 ILE A CA 1
ATOM 923 C C . ILE A 1 123 ? 7.190 3.384 -18.760 1.00 98.56 123 ILE A C 1
ATOM 925 O O . ILE A 1 123 ? 7.303 4.551 -18.379 1.00 98.56 123 ILE A O 1
ATOM 929 N N . LYS A 1 124 ? 6.173 2.598 -18.407 1.00 98.44 124 LYS A N 1
ATOM 930 C CA . LYS A 1 124 ? 5.122 2.977 -17.455 1.00 98.44 124 LYS A CA 1
ATOM 931 C C . LYS A 1 124 ? 4.909 1.874 -16.436 1.00 98.44 124 LYS A C 1
ATOM 933 O O . LYS A 1 124 ? 5.027 0.697 -16.766 1.00 98.44 124 LYS A O 1
ATOM 938 N N . GLU A 1 125 ? 4.558 2.257 -15.218 1.00 98.50 125 GLU A N 1
ATOM 939 C CA . GLU A 1 125 ? 3.992 1.319 -14.259 1.00 98.50 125 GLU A CA 1
ATOM 940 C C . GLU A 1 125 ? 2.555 0.960 -14.655 1.00 98.50 125 GLU A C 1
ATOM 942 O O . GLU A 1 125 ? 1.777 1.810 -15.095 1.00 98.50 125 GLU A O 1
ATOM 947 N N . ASN A 1 126 ? 2.208 -0.316 -14.506 1.00 97.44 126 ASN A N 1
ATOM 948 C CA . ASN A 1 126 ? 0.856 -0.795 -14.737 1.00 97.44 126 ASN A CA 1
ATOM 949 C C . ASN A 1 126 ? -0.048 -0.404 -13.568 1.00 97.44 126 ASN A C 1
ATOM 951 O O . ASN A 1 126 ? 0.304 -0.598 -12.403 1.00 97.44 126 ASN A O 1
ATOM 955 N N . ALA A 1 127 ? -1.245 0.091 -13.884 1.00 94.19 127 ALA A N 1
ATOM 956 C CA . ALA A 1 127 ? -2.267 0.317 -12.874 1.00 94.19 127 ALA A CA 1
ATOM 957 C C . ALA A 1 127 ? -2.638 -1.009 -12.194 1.00 94.19 127 ALA A C 1
ATOM 959 O O . ALA A 1 127 ? -2.809 -2.032 -12.859 1.00 94.19 127 ALA A O 1
ATOM 960 N N . GLY A 1 128 ? -2.789 -0.975 -10.873 1.00 92.06 128 GLY A N 1
ATOM 961 C CA . GLY A 1 128 ? -3.335 -2.083 -10.099 1.00 92.06 128 GLY A CA 1
ATOM 962 C C . GLY A 1 128 ? -4.551 -1.657 -9.283 1.00 92.06 128 GLY A C 1
ATOM 963 O O . GLY A 1 128 ? -5.068 -0.550 -9.430 1.00 92.06 128 GLY A O 1
ATOM 964 N N . SER A 1 129 ? -5.017 -2.561 -8.425 1.00 91.81 129 SER A N 1
ATOM 965 C CA . SER A 1 129 ? -6.282 -2.415 -7.697 1.00 91.81 129 SER A CA 1
ATOM 966 C C . SER A 1 129 ? -6.166 -2.692 -6.199 1.00 91.81 129 SER A C 1
ATOM 968 O O . SER A 1 129 ? -7.187 -2.875 -5.539 1.00 91.81 129 SER A O 1
ATOM 970 N N . VAL A 1 130 ? -4.946 -2.756 -5.650 1.00 94.19 130 VAL A N 1
ATOM 971 C CA . VAL A 1 130 ? -4.750 -3.011 -4.216 1.00 94.19 130 VAL A CA 1
ATOM 972 C C . VAL A 1 130 ? -5.342 -1.842 -3.416 1.00 94.19 130 VAL A C 1
ATOM 974 O O . VAL A 1 130 ? -4.901 -0.702 -3.602 1.00 94.19 130 VAL A O 1
ATOM 977 N N . PRO A 1 131 ? -6.324 -2.083 -2.527 1.00 93.94 131 PRO A N 1
ATOM 978 C CA . PRO A 1 131 ? -6.931 -1.015 -1.746 1.00 93.94 131 PRO A CA 1
ATOM 979 C C . PRO A 1 131 ? -5.897 -0.230 -0.931 1.00 93.94 131 PRO A C 1
ATOM 981 O O . PRO A 1 131 ? -4.956 -0.782 -0.363 1.00 93.94 131 PRO A O 1
ATOM 984 N N . GLY A 1 132 ? -6.060 1.092 -0.898 1.00 94.75 132 GLY A N 1
ATOM 985 C CA . GLY A 1 132 ? -5.130 1.998 -0.225 1.00 94.75 132 GLY A CA 1
ATOM 986 C C . GLY A 1 132 ? -3.835 2.293 -0.990 1.00 94.75 132 GLY A C 1
ATOM 987 O O . GLY A 1 132 ? -3.091 3.168 -0.550 1.00 94.75 132 GLY A O 1
ATOM 988 N N . VAL A 1 133 ? -3.555 1.639 -2.123 1.00 97.19 133 VAL A N 1
ATOM 989 C CA . VAL A 1 133 ? -2.375 1.935 -2.954 1.00 97.19 133 VAL A CA 1
ATOM 990 C C . VAL A 1 133 ? -2.717 2.962 -4.033 1.00 97.19 133 VAL A C 1
ATOM 992 O O . VAL A 1 133 ? -3.642 2.766 -4.819 1.00 97.19 133 VAL A O 1
ATOM 995 N N . SER A 1 134 ? -1.925 4.032 -4.106 1.00 97.44 134 SER A N 1
ATOM 996 C CA . SER A 1 134 ? -1.923 4.957 -5.245 1.00 97.44 134 SER A CA 1
ATOM 997 C C . SER A 1 134 ? -0.772 4.587 -6.177 1.00 97.44 134 SER A C 1
ATOM 999 O O . SER A 1 134 ? 0.387 4.618 -5.758 1.00 97.44 134 SER A O 1
ATOM 1001 N N . TYR A 1 135 ? -1.090 4.239 -7.423 1.00 97.81 135 TYR A N 1
ATOM 1002 C CA . TYR A 1 135 ? -0.107 3.848 -8.436 1.00 97.81 135 TYR A CA 1
ATOM 1003 C C . TYR A 1 135 ? 0.469 5.070 -9.155 1.00 97.81 135 TYR A C 1
ATOM 1005 O O . TYR A 1 135 ? -0.261 6.011 -9.474 1.00 97.81 135 TYR A O 1
ATOM 1013 N N . ASP A 1 136 ? 1.776 5.049 -9.410 1.00 98.19 136 ASP A N 1
ATOM 1014 C CA . ASP A 1 136 ? 2.475 6.107 -10.129 1.00 98.19 136 ASP A CA 1
ATOM 1015 C C . ASP A 1 136 ? 2.033 6.101 -11.598 1.00 98.19 136 ASP A C 1
ATOM 1017 O O . ASP A 1 136 ? 1.972 5.062 -12.253 1.00 98.19 136 ASP A O 1
ATOM 1021 N N . THR A 1 137 ? 1.709 7.280 -12.117 1.00 97.56 137 THR A N 1
ATOM 1022 C CA . THR A 1 137 ? 1.213 7.465 -13.490 1.00 97.56 137 THR A CA 1
ATOM 1023 C C . THR A 1 137 ? 2.265 8.062 -14.417 1.00 97.56 137 THR A C 1
ATOM 1025 O O . THR A 1 137 ? 1.991 8.277 -15.603 1.00 97.56 137 THR A O 1
ATOM 1028 N N . LYS A 1 138 ? 3.474 8.326 -13.902 1.00 97.50 138 LYS A N 1
ATOM 1029 C CA . LYS A 1 138 ? 4.589 8.822 -14.704 1.00 97.50 138 LYS A CA 1
ATOM 1030 C C . LYS A 1 138 ? 4.891 7.887 -15.870 1.00 97.50 138 LYS A C 1
ATOM 1032 O O . LYS A 1 138 ? 4.785 6.666 -15.783 1.00 97.50 138 LYS A O 1
ATOM 1037 N N . GLY A 1 139 ? 5.297 8.493 -16.978 1.00 97.88 139 GLY A N 1
ATOM 1038 C CA . GLY A 1 139 ? 5.924 7.801 -18.093 1.00 97.88 139 GLY A CA 1
ATOM 1039 C C . GLY A 1 139 ? 7.372 8.239 -18.204 1.00 97.88 139 GLY A C 1
ATOM 1040 O O . GLY A 1 139 ? 7.684 9.403 -17.963 1.00 97.88 139 GLY A O 1
ATOM 1041 N N . TYR A 1 140 ? 8.235 7.306 -18.578 1.00 98.50 140 TYR A N 1
ATOM 1042 C CA . TYR A 1 140 ? 9.633 7.581 -18.872 1.00 98.50 140 TYR A CA 1
ATOM 1043 C C . TYR A 1 140 ? 9.906 7.328 -20.343 1.00 98.50 140 TYR A C 1
ATOM 1045 O O . TYR A 1 140 ? 9.590 6.252 -20.847 1.00 98.50 140 TYR A O 1
ATOM 1053 N N . THR A 1 141 ? 10.520 8.291 -21.021 1.00 98.06 141 THR A N 1
ATOM 1054 C CA . THR A 1 141 ? 11.072 8.094 -22.361 1.00 98.06 141 THR A CA 1
ATOM 1055 C C . THR A 1 141 ? 12.468 7.510 -22.218 1.00 98.06 141 THR A C 1
ATOM 1057 O O . THR A 1 141 ? 13.267 7.999 -21.419 1.00 98.06 141 THR A O 1
ATOM 1060 N N . VAL A 1 142 ? 12.752 6.454 -22.977 1.00 98.38 142 VAL A N 1
ATOM 1061 C CA . VAL A 1 142 ? 14.023 5.729 -22.934 1.00 98.38 142 VAL A CA 1
ATOM 1062 C C . VAL A 1 142 ? 14.588 5.626 -24.343 1.00 98.38 142 VAL A C 1
ATOM 1064 O O . VAL A 1 142 ? 13.979 5.008 -25.213 1.00 98.38 142 VAL A O 1
ATOM 1067 N N . ASP A 1 143 ? 15.764 6.209 -24.539 1.00 98.12 143 ASP A N 1
ATOM 1068 C CA . ASP A 1 143 ? 16.549 6.140 -25.765 1.00 98.12 143 ASP A CA 1
ATOM 1069 C C . ASP A 1 143 ? 17.684 5.128 -25.574 1.00 98.12 143 ASP A C 1
ATOM 1071 O O . ASP A 1 143 ? 18.594 5.339 -24.767 1.00 98.12 143 ASP A O 1
ATOM 1075 N N . VAL A 1 144 ? 17.629 4.020 -26.314 1.00 98.50 144 VAL A N 1
ATOM 1076 C CA . VAL A 1 144 ? 18.679 2.992 -26.328 1.00 98.50 144 VAL A CA 1
ATOM 1077 C C . VAL A 1 144 ? 19.591 3.250 -27.520 1.00 98.50 144 VAL A C 1
ATOM 1079 O O . VAL A 1 144 ? 19.168 3.101 -28.668 1.00 98.50 144 VAL A O 1
ATOM 1082 N N . TYR A 1 145 ? 20.840 3.632 -27.256 1.00 98.31 145 TYR A N 1
ATOM 1083 C CA . TYR A 1 145 ? 21.832 3.915 -28.290 1.00 98.31 145 TYR A CA 1
ATOM 1084 C C . TYR A 1 145 ? 22.509 2.615 -28.700 1.00 98.31 145 TYR A C 1
ATOM 1086 O O . TYR A 1 145 ? 23.283 2.026 -27.942 1.00 98.31 145 TYR A O 1
ATOM 1094 N N . VAL A 1 146 ? 22.202 2.162 -29.910 1.00 98.44 146 VAL A N 1
ATOM 1095 C CA . VAL A 1 146 ? 22.706 0.915 -30.474 1.00 98.44 146 VAL A CA 1
ATOM 1096 C C . VAL A 1 146 ? 23.771 1.242 -31.505 1.00 98.44 146 VAL A C 1
ATOM 1098 O O . VAL A 1 146 ? 23.493 1.925 -32.490 1.00 98.44 146 VAL A O 1
ATOM 1101 N N . LEU A 1 147 ? 24.984 0.732 -31.298 1.00 96.88 147 LEU A N 1
ATOM 1102 C CA . LEU A 1 147 ? 26.116 0.942 -32.201 1.00 96.88 147 LEU A CA 1
ATOM 1103 C C . LEU A 1 147 ? 26.658 -0.398 -32.702 1.00 96.88 147 LEU A C 1
ATOM 1105 O O . LEU A 1 147 ? 26.386 -1.450 -32.119 1.00 96.88 147 LEU A O 1
ATOM 1109 N N . ALA A 1 148 ? 27.436 -0.342 -33.783 1.00 95.69 148 ALA A N 1
ATOM 1110 C CA . ALA A 1 148 ? 28.167 -1.497 -34.286 1.00 95.69 148 ALA A CA 1
ATOM 1111 C C . ALA A 1 148 ? 29.090 -2.073 -33.202 1.00 95.69 148 ALA A C 1
ATOM 1113 O O . ALA A 1 148 ? 29.707 -1.343 -32.421 1.00 95.69 148 ALA A O 1
ATOM 1114 N N . ASP A 1 149 ? 29.161 -3.391 -33.154 1.00 92.62 149 ASP A N 1
ATOM 1115 C CA . ASP A 1 149 ? 30.044 -4.172 -32.309 1.00 92.62 149 ASP A CA 1
ATOM 1116 C C . ASP A 1 149 ? 30.718 -5.220 -33.186 1.00 92.62 149 ASP A C 1
ATOM 1118 O O . ASP A 1 149 ? 30.048 -6.079 -33.759 1.00 92.62 149 ASP A O 1
ATOM 1122 N N . ASP A 1 150 ? 32.028 -5.071 -33.360 1.00 92.00 150 ASP A N 1
ATOM 1123 C CA . ASP A 1 150 ? 32.846 -5.963 -34.173 1.00 92.00 150 ASP A CA 1
ATOM 1124 C C . ASP A 1 150 ? 33.490 -7.007 -33.261 1.00 92.00 150 ASP A C 1
ATOM 1126 O O . ASP A 1 150 ? 34.429 -6.717 -32.517 1.00 92.00 150 ASP A O 1
ATOM 1130 N N . GLU A 1 151 ? 32.959 -8.225 -33.310 1.00 89.44 151 GLU A N 1
ATOM 1131 C CA . GLU A 1 151 ? 33.546 -9.384 -32.651 1.00 89.44 151 GLU A CA 1
ATOM 1132 C C . GLU A 1 151 ? 34.167 -10.288 -33.724 1.00 89.44 151 GLU A C 1
ATOM 1134 O O . GLU A 1 151 ? 33.486 -11.079 -34.376 1.00 89.44 151 GLU A O 1
ATOM 1139 N N . ASN A 1 152 ? 35.489 -10.177 -33.901 1.00 86.19 152 ASN A N 1
ATOM 1140 C CA . ASN A 1 152 ? 36.295 -10.992 -34.823 1.00 86.19 152 ASN A CA 1
ATOM 1141 C C . ASN A 1 152 ? 35.867 -10.910 -36.304 1.00 86.19 152 ASN A C 1
ATOM 1143 O O . ASN A 1 152 ? 35.880 -11.917 -37.015 1.00 86.19 152 ASN A O 1
ATOM 1147 N N . GLY A 1 153 ? 35.496 -9.723 -36.787 1.00 86.25 153 GLY A N 1
ATOM 1148 C CA . GLY A 1 153 ? 35.064 -9.496 -38.167 1.00 86.25 153 GLY A CA 1
ATOM 1149 C C . GLY A 1 153 ? 33.579 -9.780 -38.406 1.00 86.25 153 GLY A C 1
ATOM 1150 O O . GLY A 1 153 ? 33.111 -9.669 -39.541 1.00 86.25 153 GLY A O 1
ATOM 1151 N N . HIS A 1 154 ? 32.823 -10.135 -37.361 1.00 89.12 154 HIS A N 1
ATOM 1152 C CA . HIS A 1 154 ? 31.370 -10.234 -37.404 1.00 89.12 154 HIS A CA 1
ATOM 1153 C C . HIS A 1 154 ? 30.744 -9.002 -36.747 1.00 89.12 154 HIS A C 1
ATOM 1155 O O . HIS A 1 154 ? 30.771 -8.845 -35.526 1.00 89.12 154 HIS A O 1
ATOM 1161 N N . ILE A 1 155 ? 30.170 -8.123 -37.571 1.00 92.62 155 ILE A N 1
ATOM 1162 C CA . ILE A 1 155 ? 29.511 -6.906 -37.095 1.00 92.62 155 ILE A CA 1
ATOM 1163 C C . ILE A 1 155 ? 28.106 -7.252 -36.608 1.00 92.62 155 ILE A C 1
ATOM 1165 O O . ILE A 1 155 ? 27.248 -7.672 -37.385 1.00 92.62 155 ILE A O 1
ATOM 1169 N N . THR A 1 156 ? 27.866 -7.006 -35.326 1.00 93.88 156 THR A N 1
ATOM 1170 C CA . THR A 1 156 ? 26.540 -7.016 -34.702 1.00 93.88 156 THR A CA 1
ATOM 1171 C C . THR A 1 156 ? 26.179 -5.615 -34.213 1.00 93.88 156 THR A C 1
ATOM 1173 O O . THR A 1 156 ? 26.994 -4.695 -34.266 1.00 93.88 156 THR A O 1
ATOM 1176 N N . TYR A 1 157 ? 24.943 -5.416 -33.761 1.00 96.81 157 TYR A N 1
ATOM 1177 C CA . TYR A 1 157 ? 24.476 -4.130 -33.250 1.00 96.81 157 TYR A CA 1
ATOM 1178 C C . TYR A 1 157 ? 24.006 -4.303 -31.813 1.00 96.81 157 TYR A C 1
ATOM 1180 O O . TYR A 1 157 ? 23.010 -4.979 -31.560 1.00 96.81 157 TYR A O 1
ATOM 1188 N N . LYS A 1 158 ? 24.739 -3.705 -30.870 1.00 96.31 158 LYS A N 1
ATOM 1189 C CA . LYS A 1 158 ? 24.495 -3.867 -29.432 1.00 96.31 158 LYS A CA 1
ATOM 1190 C C . LYS A 1 158 ? 24.228 -2.517 -28.759 1.00 96.31 158 LYS A C 1
ATOM 1192 O O . LYS A 1 158 ? 24.811 -1.505 -29.169 1.00 96.31 158 LYS A O 1
ATOM 1197 N N . PRO A 1 159 ? 23.380 -2.475 -27.715 1.00 97.38 159 PRO A N 1
ATOM 1198 C CA . PRO A 1 159 ? 23.241 -1.295 -26.870 1.00 97.38 159 PRO A CA 1
ATOM 1199 C C . PRO A 1 159 ? 24.584 -0.899 -26.249 1.00 97.38 159 PRO A C 1
ATOM 1201 O O . PRO A 1 159 ? 25.269 -1.730 -25.651 1.00 97.38 159 PRO A O 1
ATOM 1204 N N . ARG A 1 160 ? 24.962 0.374 -26.373 1.00 96.12 160 ARG A N 1
ATOM 1205 C CA . ARG A 1 160 ? 26.184 0.925 -25.767 1.00 96.12 160 ARG A CA 1
ATOM 1206 C C . ARG A 1 160 ? 25.891 1.768 -24.546 1.00 96.12 160 ARG A C 1
ATOM 1208 O O . ARG A 1 160 ? 26.632 1.687 -23.572 1.00 96.12 160 ARG A O 1
ATOM 1215 N N . TYR A 1 161 ? 24.826 2.552 -24.603 1.00 95.19 161 TYR A N 1
ATOM 1216 C CA . TYR A 1 161 ? 24.326 3.293 -23.461 1.00 95.19 161 TYR A CA 1
ATOM 1217 C C . TYR A 1 161 ? 22.836 3.590 -23.615 1.00 95.19 161 TYR A C 1
ATOM 1219 O O . TYR A 1 161 ? 22.269 3.546 -24.711 1.00 95.19 161 TYR A O 1
ATOM 1227 N N . ILE A 1 162 ? 22.199 3.883 -22.491 1.00 97.75 162 ILE A N 1
ATOM 1228 C CA . ILE A 1 162 ? 20.777 4.168 -22.375 1.00 97.75 162 ILE A CA 1
ATOM 1229 C C . ILE A 1 162 ? 20.621 5.524 -21.703 1.00 97.75 162 ILE A C 1
ATOM 1231 O O . ILE A 1 162 ? 21.259 5.814 -20.690 1.00 97.75 162 ILE A O 1
ATOM 1235 N N . VAL A 1 163 ? 19.746 6.349 -22.265 1.00 96.69 163 VAL A N 1
ATOM 1236 C CA . VAL A 1 163 ? 19.370 7.642 -21.699 1.00 96.69 163 VAL A CA 1
ATOM 1237 C C . VAL A 1 163 ? 17.881 7.618 -21.402 1.00 96.69 163 VAL A C 1
ATOM 1239 O O . VAL A 1 163 ? 17.080 7.297 -22.278 1.00 96.69 163 VAL A O 1
ATOM 1242 N N . SER A 1 164 ? 17.501 7.974 -20.178 1.00 96.75 164 SER A N 1
ATOM 1243 C CA . SER A 1 164 ? 16.100 8.086 -19.774 1.00 96.75 164 SER A CA 1
ATOM 1244 C C . SER A 1 164 ? 15.765 9.481 -19.273 1.00 96.75 164 SER A C 1
ATOM 1246 O O . SER A 1 164 ? 16.629 10.209 -18.779 1.00 96.75 164 SER A O 1
ATOM 1248 N N . HIS A 1 165 ? 14.497 9.852 -19.391 1.00 95.50 165 HIS A N 1
ATOM 1249 C CA . HIS A 1 165 ? 13.937 11.030 -18.742 1.00 95.50 165 HIS A CA 1
ATOM 1250 C C . HIS A 1 165 ? 12.433 10.864 -18.515 1.00 95.50 165 HIS A C 1
ATOM 1252 O O . HIS A 1 165 ? 11.787 10.058 -19.188 1.00 95.50 165 HIS A O 1
ATOM 1258 N N . ASP A 1 166 ? 11.864 11.642 -17.594 1.00 96.12 166 ASP A N 1
ATOM 1259 C CA . ASP A 1 166 ? 10.411 11.813 -17.491 1.00 96.12 166 ASP A CA 1
ATOM 1260 C C . ASP A 1 166 ? 9.878 12.254 -18.859 1.00 96.12 166 ASP A C 1
ATOM 1262 O O . ASP A 1 166 ? 10.400 13.202 -19.452 1.00 96.12 166 ASP A O 1
ATOM 1266 N N . SER A 1 167 ? 8.852 11.580 -19.377 1.00 95.38 167 SER A N 1
ATOM 1267 C CA . SER A 1 167 ? 8.279 11.869 -20.695 1.00 95.38 167 SER A CA 1
ATOM 1268 C C . SER A 1 167 ? 7.725 13.294 -20.824 1.00 95.38 167 SER A C 1
ATOM 1270 O O . SER A 1 167 ? 7.480 13.747 -21.938 1.00 95.38 167 SER A O 1
ATOM 1272 N N . THR A 1 168 ? 7.534 14.009 -19.712 1.00 94.50 168 THR A N 1
ATOM 1273 C CA . THR A 1 168 ? 7.106 15.417 -19.677 1.00 94.50 168 THR A CA 1
ATOM 1274 C C . THR A 1 168 ? 8.265 16.419 -19.662 1.00 94.50 168 THR A C 1
ATOM 1276 O O . THR A 1 168 ? 8.039 17.627 -19.725 1.00 94.50 168 THR A O 1
ATOM 1279 N N . LYS A 1 169 ? 9.511 15.942 -19.578 1.00 92.31 169 LYS A N 1
ATOM 1280 C CA . LYS A 1 169 ? 10.727 16.760 -19.470 1.00 92.31 169 LYS A CA 1
ATOM 1281 C C . LYS A 1 169 ? 11.740 16.366 -20.539 1.00 92.31 169 LYS A C 1
ATOM 1283 O O . LYS A 1 169 ? 11.555 15.403 -21.268 1.00 92.31 169 LYS A O 1
ATOM 1288 N N . THR A 1 170 ? 12.837 17.111 -20.609 1.00 87.56 170 THR A N 1
ATOM 1289 C CA . THR A 1 170 ? 13.983 16.826 -21.491 1.00 87.56 170 THR A CA 1
ATOM 1290 C C . THR A 1 170 ? 15.275 16.548 -20.721 1.00 87.56 170 THR A C 1
ATOM 1292 O O . THR A 1 170 ? 16.220 15.992 -21.279 1.00 87.56 170 THR A O 1
ATOM 1295 N N . ALA A 1 171 ? 15.332 16.924 -19.440 1.00 93.00 171 ALA A N 1
ATOM 1296 C CA . ALA A 1 171 ? 16.476 16.659 -18.579 1.00 93.00 171 ALA A CA 1
ATOM 1297 C C . ALA A 1 171 ? 16.574 15.162 -18.264 1.00 93.00 171 ALA A C 1
ATOM 1299 O O . ALA A 1 171 ? 15.583 14.538 -17.889 1.00 93.00 171 ALA A O 1
ATOM 1300 N N . LYS A 1 172 ? 17.781 14.607 -18.396 1.00 94.69 172 LYS A N 1
ATOM 1301 C CA . LYS A 1 172 ? 18.063 13.192 -18.133 1.00 94.69 172 LYS A CA 1
ATOM 1302 C C . LYS A 1 172 ? 17.783 12.870 -16.665 1.00 94.69 172 LYS A C 1
ATOM 1304 O O . LYS A 1 172 ? 18.282 13.565 -15.779 1.00 94.69 172 LYS A O 1
ATOM 1309 N N . GLU A 1 173 ? 17.034 11.807 -16.401 1.00 93.75 173 GLU A N 1
ATOM 1310 C CA . GLU A 1 173 ? 16.722 11.341 -15.048 1.00 93.75 173 GLU A CA 1
ATOM 1311 C C . GLU A 1 173 ? 16.581 9.811 -14.991 1.00 93.75 173 GLU A C 1
ATOM 1313 O O . GLU A 1 173 ? 16.179 9.190 -15.981 1.00 93.75 173 GLU A O 1
ATOM 1318 N N . PRO A 1 174 ? 16.916 9.179 -13.850 1.00 95.81 174 PRO A N 1
ATOM 1319 C CA . PRO A 1 174 ? 16.725 7.746 -13.671 1.00 95.81 174 PRO A CA 1
ATOM 1320 C C . PRO A 1 174 ? 15.236 7.378 -13.647 1.00 95.81 174 PRO A C 1
ATOM 1322 O O . PRO A 1 174 ? 14.389 8.168 -13.231 1.00 95.81 174 PRO A O 1
ATOM 1325 N N . VAL A 1 175 ? 14.924 6.136 -14.020 1.00 97.56 175 VAL A N 1
ATOM 1326 C CA . VAL A 1 175 ? 13.555 5.610 -13.962 1.00 97.56 175 VAL A CA 1
ATOM 1327 C C . VAL A 1 175 ? 13.200 5.237 -12.521 1.00 97.56 175 VAL A C 1
ATOM 1329 O O . VAL A 1 175 ? 13.683 4.233 -11.983 1.00 97.56 175 VAL A O 1
ATOM 1332 N N . VAL A 1 176 ? 12.354 6.055 -11.888 1.00 98.25 176 VAL A N 1
ATOM 1333 C CA . VAL A 1 176 ? 11.922 5.879 -10.495 1.00 98.25 176 VAL A CA 1
ATOM 1334 C C . VAL A 1 176 ? 10.407 6.025 -10.383 1.00 98.25 176 VAL A C 1
ATOM 1336 O O . VAL A 1 176 ? 9.869 7.113 -10.569 1.00 98.25 176 VAL A O 1
ATOM 1339 N N . PHE A 1 177 ? 9.727 4.950 -9.989 1.00 98.62 177 PHE A N 1
ATOM 1340 C CA . PHE A 1 177 ? 8.289 4.959 -9.709 1.00 98.62 177 PHE A CA 1
ATOM 1341 C C . PHE A 1 177 ? 8.033 5.012 -8.203 1.00 98.62 177 PHE A C 1
ATOM 1343 O O . PHE A 1 177 ? 8.633 4.251 -7.439 1.00 98.62 177 PHE A O 1
ATOM 1350 N N . ASN A 1 178 ? 7.123 5.881 -7.763 1.00 98.25 178 ASN A N 1
ATOM 1351 C CA . ASN A 1 178 ? 6.815 6.112 -6.352 1.00 98.25 178 ASN A CA 1
ATOM 1352 C C . ASN A 1 178 ? 5.328 5.878 -6.090 1.00 98.25 178 ASN A C 1
ATOM 1354 O O . ASN A 1 178 ? 4.497 6.646 -6.561 1.00 98.25 178 ASN A O 1
ATOM 1358 N N . ASN A 1 179 ? 5.007 4.853 -5.297 1.00 98.31 179 ASN A N 1
ATOM 1359 C CA . ASN A 1 179 ? 3.629 4.606 -4.875 1.00 98.31 179 ASN A CA 1
ATOM 1360 C C . ASN A 1 179 ? 3.411 4.964 -3.424 1.00 98.31 179 ASN A C 1
ATOM 1362 O O . ASN A 1 179 ? 4.206 4.609 -2.549 1.00 98.31 179 ASN A O 1
ATOM 1366 N N . GLU A 1 180 ? 2.266 5.583 -3.183 1.00 97.19 180 GLU A N 1
ATOM 1367 C CA . GLU A 1 180 ? 1.770 5.837 -1.844 1.00 97.19 180 GLU A CA 1
ATOM 1368 C C . GLU A 1 180 ? 0.958 4.644 -1.350 1.00 97.19 180 GLU A C 1
ATOM 1370 O O . GLU A 1 180 ? 0.288 3.956 -2.126 1.00 97.19 180 GLU A O 1
ATOM 1375 N N . PHE A 1 181 ? 0.987 4.431 -0.037 1.00 97.06 181 PHE A N 1
ATOM 1376 C CA . PHE A 1 181 ? 0.158 3.433 0.615 1.00 97.06 181 PHE A CA 1
ATOM 1377 C C . PHE A 1 181 ? -0.541 4.026 1.831 1.00 97.06 181 PHE A C 1
ATOM 1379 O O . PHE A 1 181 ? 0.092 4.480 2.788 1.00 97.06 181 PHE A O 1
ATOM 1386 N N . LYS A 1 182 ? -1.869 4.028 1.806 1.00 97.12 182 LYS A N 1
ATOM 1387 C CA . LYS A 1 182 ? -2.720 4.553 2.870 1.00 97.12 182 LYS A CA 1
ATOM 1388 C C . LYS A 1 182 ? -3.273 3.418 3.720 1.00 97.12 182 LYS A C 1
ATOM 1390 O O . LYS A 1 182 ? -3.655 2.364 3.225 1.00 97.12 182 LYS A O 1
ATOM 1395 N N . THR A 1 183 ? -3.335 3.692 5.013 1.00 97.75 183 THR A N 1
ATOM 1396 C CA . THR A 1 183 ? -4.036 2.889 6.015 1.00 97.75 183 THR A CA 1
ATOM 1397 C C . THR A 1 183 ? -5.138 3.744 6.626 1.00 97.75 183 THR A C 1
ATOM 1399 O O . THR A 1 183 ? -5.099 4.971 6.522 1.00 97.75 183 THR A O 1
ATOM 1402 N N . THR A 1 184 ? -6.091 3.105 7.289 1.00 98.19 184 THR A N 1
ATOM 1403 C CA . THR A 1 184 ? -7.111 3.763 8.108 1.00 98.19 184 THR A CA 1
ATOM 1404 C C . THR A 1 184 ? -6.922 3.409 9.585 1.00 98.19 184 THR A C 1
ATOM 1406 O O . THR A 1 184 ? -5.935 2.763 9.943 1.00 98.19 184 THR A O 1
ATOM 1409 N N . SER A 1 185 ? -7.847 3.821 10.451 1.00 98.38 185 SER A N 1
ATOM 1410 C CA . SER A 1 185 ? -7.871 3.416 11.852 1.00 98.38 185 SER A CA 1
ATOM 1411 C C . SER A 1 185 ? -9.240 2.923 12.310 1.00 98.38 185 SER A C 1
ATOM 1413 O O . SER A 1 185 ? -10.279 3.314 11.775 1.00 98.38 185 SER A O 1
ATOM 1415 N N . LEU A 1 186 ? -9.221 2.060 13.324 1.00 98.81 186 LEU A N 1
ATOM 1416 C CA . LEU A 1 186 ? -10.398 1.610 14.058 1.00 98.81 186 LEU A CA 1
ATOM 1417 C C . LEU A 1 186 ? -10.156 1.825 15.547 1.00 98.81 186 LEU A C 1
ATOM 1419 O O . LEU A 1 186 ? -9.150 1.363 16.086 1.00 98.81 186 LEU A O 1
ATOM 1423 N N . LYS A 1 187 ? -11.101 2.480 16.216 1.00 98.75 187 LYS A N 1
ATOM 1424 C CA . LYS A 1 187 ? -11.120 2.626 17.670 1.00 98.75 187 LYS A CA 1
ATOM 1425 C C . LYS A 1 187 ? -12.349 1.947 18.259 1.00 98.75 187 LYS A C 1
ATOM 1427 O O . LYS A 1 187 ? -13.459 2.163 17.789 1.00 98.75 187 LYS A O 1
ATOM 1432 N N . VAL A 1 188 ? -12.160 1.167 19.315 1.00 98.88 188 VAL A N 1
ATOM 1433 C CA . VAL A 1 188 ? -13.228 0.543 20.101 1.00 98.88 188 VAL A CA 1
ATOM 1434 C C . VAL A 1 188 ? -13.198 1.141 21.500 1.00 98.88 188 VAL A C 1
ATOM 1436 O O . VAL A 1 188 ? -12.188 1.038 22.192 1.00 98.88 188 VAL A O 1
ATOM 1439 N N . SER A 1 189 ? -14.291 1.768 21.921 1.00 98.69 189 SER A N 1
ATOM 1440 C CA . SER A 1 189 ? -14.407 2.458 23.209 1.00 98.69 189 SER A CA 1
ATOM 1441 C C . SER A 1 189 ? -15.458 1.787 24.090 1.00 98.69 189 SER A C 1
ATOM 1443 O O . SER A 1 189 ? -16.563 1.481 23.630 1.00 98.69 189 SER A O 1
ATOM 1445 N N . LYS A 1 190 ? -15.156 1.614 25.382 1.00 98.81 190 LYS A N 1
ATOM 1446 C CA . LYS A 1 190 ? -16.123 1.104 26.360 1.00 98.81 190 LYS A CA 1
ATOM 1447 C C . LYS A 1 190 ? -16.789 2.235 27.133 1.00 98.81 190 LYS A C 1
ATOM 1449 O O . LYS A 1 190 ? -16.124 3.123 27.661 1.00 98.81 190 LYS A O 1
ATOM 1454 N N . LYS A 1 191 ? -18.113 2.147 27.275 1.00 98.69 191 LYS A N 1
ATOM 1455 C CA . LYS A 1 191 ? -18.906 3.019 28.148 1.00 98.69 191 LYS A CA 1
ATOM 1456 C C . LYS A 1 191 ? -19.768 2.188 29.094 1.00 98.69 191 LYS A C 1
ATOM 1458 O O . LYS A 1 191 ? -20.452 1.264 28.658 1.00 98.69 191 LYS A O 1
ATOM 1463 N N . VAL A 1 192 ? -19.772 2.522 30.380 1.00 98.69 192 VAL A N 1
ATOM 1464 C CA . VAL A 1 192 ? -20.634 1.887 31.386 1.00 98.69 192 VAL A CA 1
ATOM 1465 C C . VAL A 1 192 ? -21.601 2.914 31.964 1.00 98.69 192 VAL A C 1
ATOM 1467 O O . VAL A 1 192 ? -21.211 3.929 32.548 1.00 98.69 192 VAL A O 1
ATOM 1470 N N . THR A 1 193 ? -22.896 2.647 31.820 1.00 98.06 193 THR A N 1
ATOM 1471 C CA . THR A 1 193 ? -23.970 3.540 32.269 1.00 98.06 193 THR A CA 1
ATOM 1472 C C . THR A 1 193 ? -24.955 2.837 33.206 1.00 98.06 193 THR A C 1
ATOM 1474 O O . THR A 1 193 ? -24.774 1.674 33.573 1.00 98.06 193 THR A O 1
ATOM 1477 N N . GLY A 1 194 ? -25.971 3.579 33.644 1.00 96.50 194 GLY A N 1
ATOM 1478 C CA . GLY A 1 194 ? -26.945 3.143 34.638 1.00 96.50 194 GLY A CA 1
ATOM 1479 C C . GLY A 1 194 ? -26.454 3.309 36.076 1.00 96.50 194 GLY A C 1
ATOM 1480 O O . GLY A 1 194 ? -25.248 3.409 36.340 1.00 96.50 194 GLY A O 1
ATOM 1481 N N . ASN A 1 195 ? -27.386 3.407 37.020 1.00 93.88 195 ASN A N 1
ATOM 1482 C CA . ASN A 1 195 ? -27.061 3.717 38.420 1.00 93.88 195 ASN A CA 1
ATOM 1483 C C . ASN A 1 195 ? -26.340 2.568 39.153 1.00 93.88 195 ASN A C 1
ATOM 1485 O O . ASN A 1 195 ? -25.676 2.814 40.155 1.00 93.88 195 ASN A O 1
ATOM 1489 N N . ALA A 1 196 ? -26.417 1.343 38.630 1.00 95.75 196 ALA A N 1
ATOM 1490 C CA . ALA A 1 196 ? -25.805 0.142 39.197 1.00 95.75 196 ALA A CA 1
ATOM 1491 C C . ALA A 1 196 ? -24.674 -0.443 38.325 1.00 95.75 196 ALA A C 1
ATOM 1493 O O . ALA A 1 196 ? -24.217 -1.561 38.567 1.00 95.75 196 ALA A O 1
ATOM 1494 N N . GLY A 1 197 ? -24.215 0.290 37.306 1.00 97.38 197 GLY A N 1
ATOM 1495 C CA . GLY A 1 197 ? -23.056 -0.098 36.500 1.00 97.38 197 GLY A CA 1
ATOM 1496 C C . GLY A 1 197 ? -21.741 -0.085 37.293 1.00 97.38 197 GLY A C 1
ATOM 1497 O O . GLY A 1 197 ? -21.420 0.868 38.001 1.00 97.38 197 GLY A O 1
ATOM 1498 N N . ASP A 1 198 ? -20.931 -1.120 37.144 1.00 97.88 198 ASP A N 1
ATOM 1499 C CA . ASP A 1 198 ? -19.590 -1.193 37.715 1.00 97.88 198 ASP A CA 1
ATOM 1500 C C . ASP A 1 198 ? -18.575 -0.650 36.704 1.00 97.88 198 ASP A C 1
ATOM 1502 O O . ASP A 1 198 ? -18.325 -1.254 35.662 1.00 97.88 198 ASP A O 1
ATOM 1506 N N . ARG A 1 199 ? -17.997 0.513 37.016 1.00 97.81 199 ARG A N 1
ATOM 1507 C CA . ARG A 1 199 ? -17.046 1.217 36.141 1.00 97.81 199 ARG A CA 1
ATOM 1508 C C . ARG A 1 199 ? -15.636 0.626 36.213 1.00 97.81 199 ARG A C 1
ATOM 1510 O O . ARG A 1 199 ? -14.801 0.959 35.379 1.00 97.81 199 ARG A O 1
ATOM 1517 N N . ASN A 1 200 ? -15.378 -0.254 37.179 1.00 97.50 200 ASN A N 1
ATOM 1518 C CA . ASN A 1 200 ? -14.101 -0.944 37.346 1.00 97.50 200 ASN A CA 1
ATOM 1519 C C . ASN A 1 200 ? -14.126 -2.370 36.782 1.00 97.50 200 ASN A C 1
ATOM 1521 O O . ASN A 1 200 ? -13.070 -3.002 36.693 1.00 97.50 200 ASN A O 1
ATOM 1525 N N . LYS A 1 201 ? -15.308 -2.872 36.399 1.00 98.12 201 LYS A N 1
ATOM 1526 C CA . LYS A 1 201 ? -15.460 -4.184 35.779 1.00 98.12 201 LYS A CA 1
ATOM 1527 C C . LYS A 1 201 ? -14.755 -4.227 34.425 1.00 98.12 201 LYS A C 1
ATOM 1529 O O . LYS A 1 201 ? -14.950 -3.356 33.582 1.00 98.12 201 LYS A O 1
ATOM 1534 N N . GLU A 1 202 ? -13.999 -5.298 34.212 1.00 98.25 202 GLU A N 1
ATOM 1535 C CA . GLU A 1 202 ? -13.450 -5.650 32.906 1.00 98.25 202 GLU A CA 1
ATOM 1536 C C . GLU A 1 202 ? -14.510 -6.374 32.074 1.00 98.25 202 GLU A C 1
ATOM 1538 O O . GLU A 1 202 ? -15.116 -7.355 32.523 1.00 98.25 202 GLU A O 1
ATOM 1543 N N . PHE A 1 203 ? -14.745 -5.867 30.867 1.00 98.75 203 PHE A N 1
ATOM 1544 C CA . PHE A 1 203 ? -15.591 -6.497 29.862 1.00 98.75 203 PHE A CA 1
ATOM 1545 C C . PHE A 1 203 ? -14.706 -7.122 28.791 1.00 98.75 203 PHE A C 1
ATOM 1547 O O . PHE A 1 203 ? -13.749 -6.493 28.339 1.00 98.75 203 PHE A O 1
ATOM 1554 N N . THR A 1 204 ? -15.004 -8.366 28.416 1.00 98.75 204 THR A N 1
ATOM 1555 C CA . THR A 1 204 ? -14.236 -9.116 27.419 1.00 98.75 204 THR A CA 1
ATOM 1556 C C . THR A 1 204 ? -14.790 -8.858 26.029 1.00 98.75 204 THR A C 1
ATOM 1558 O O . THR A 1 204 ? -15.944 -9.167 25.741 1.00 98.75 204 THR A O 1
ATOM 1561 N N . PHE A 1 205 ? -13.934 -8.329 25.169 1.00 98.81 205 PHE A N 1
ATOM 1562 C CA . PHE A 1 205 ? -14.184 -8.087 23.762 1.00 98.81 205 PHE A CA 1
ATOM 1563 C C . PHE A 1 205 ? -13.511 -9.143 22.900 1.00 98.81 205 PHE A C 1
ATOM 1565 O O . PHE A 1 205 ? -12.551 -9.797 23.313 1.00 98.81 205 PHE A O 1
ATOM 1572 N N . SER A 1 206 ? -13.985 -9.242 21.666 1.00 98.38 206 SER A N 1
ATOM 1573 C CA . SER A 1 206 ? -13.292 -9.930 20.589 1.00 98.38 206 SER A CA 1
ATOM 1574 C C . SER A 1 206 ? -13.239 -9.026 19.364 1.00 98.38 206 SER A C 1
ATOM 1576 O O . SER A 1 206 ? -14.213 -8.343 19.060 1.00 98.38 206 SER A O 1
ATOM 1578 N N . ILE A 1 207 ? -12.100 -9.009 18.680 1.00 98.62 207 ILE A N 1
ATOM 1579 C CA . ILE A 1 207 ? -11.954 -8.396 17.361 1.00 98.62 207 ILE A CA 1
ATOM 1580 C C . ILE A 1 207 ? -11.518 -9.463 16.374 1.00 98.62 207 ILE A C 1
ATOM 1582 O O . ILE A 1 207 ? -10.599 -10.231 16.651 1.00 98.62 207 ILE A O 1
ATOM 1586 N N . ASN A 1 208 ? -12.173 -9.517 15.227 1.00 96.75 208 ASN A N 1
ATOM 1587 C CA . ASN A 1 208 ? -11.788 -10.387 14.133 1.00 96.75 208 ASN A CA 1
ATOM 1588 C C . ASN A 1 208 ? -11.397 -9.532 12.930 1.00 96.75 208 ASN A C 1
ATOM 1590 O O . ASN A 1 208 ? -12.119 -8.595 12.603 1.00 96.75 208 ASN A O 1
ATOM 1594 N N . LEU A 1 209 ? -10.270 -9.853 12.295 1.00 95.94 209 LEU A N 1
ATOM 1595 C CA . LEU A 1 209 ? -9.813 -9.230 11.056 1.00 95.94 209 LEU A CA 1
ATOM 1596 C C . LEU A 1 209 ? -9.729 -10.303 9.979 1.00 95.94 209 LEU A C 1
ATOM 1598 O O . LEU A 1 209 ? -9.087 -11.342 10.169 1.00 95.94 209 LEU A O 1
ATOM 1602 N N . ASN A 1 210 ? -10.362 -10.038 8.846 1.00 91.44 210 ASN A N 1
ATOM 1603 C CA . ASN A 1 210 ? -10.442 -10.972 7.743 1.00 91.44 210 ASN A CA 1
ATOM 1604 C C . ASN A 1 210 ? -10.135 -10.269 6.426 1.00 91.44 210 ASN A C 1
ATOM 1606 O O . ASN A 1 210 ? -10.717 -9.240 6.099 1.00 91.44 210 ASN A O 1
ATOM 1610 N N . ASP A 1 211 ? -9.240 -10.853 5.649 1.00 88.62 211 ASP A N 1
ATOM 1611 C CA . ASP A 1 211 ? -9.022 -10.434 4.278 1.00 88.62 211 ASP A CA 1
ATOM 1612 C C . ASP A 1 211 ? -9.851 -11.329 3.358 1.00 88.62 211 ASP A C 1
ATOM 1614 O O . ASP A 1 211 ? -9.464 -12.452 3.042 1.00 88.62 211 ASP A O 1
ATOM 1618 N N . VAL A 1 212 ? -11.035 -10.847 2.984 1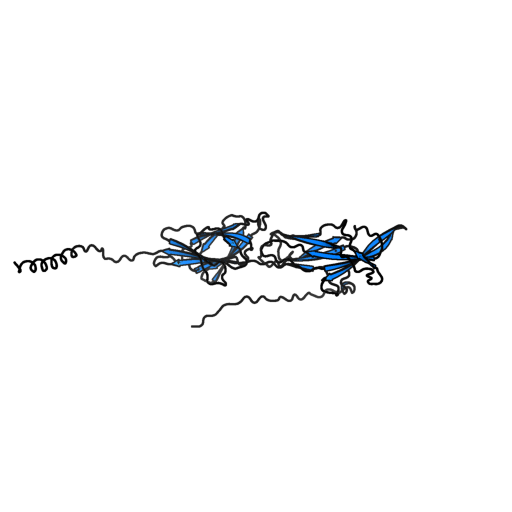.00 70.62 212 VAL A N 1
ATOM 1619 C CA . VAL A 1 212 ? -11.962 -11.577 2.104 1.00 70.62 212 VAL A CA 1
ATOM 1620 C C . VAL A 1 212 ? -11.613 -11.435 0.621 1.00 70.62 212 VAL A C 1
ATOM 1622 O O . VAL A 1 212 ? -12.339 -11.966 -0.215 1.00 70.62 212 VAL A O 1
ATOM 1625 N N . ALA A 1 213 ? -10.551 -10.702 0.264 1.00 65.50 213 ALA A N 1
ATOM 1626 C CA . ALA A 1 213 ? -10.188 -10.514 -1.133 1.00 65.50 213 ALA A CA 1
ATOM 1627 C C . ALA A 1 213 ? -9.765 -11.847 -1.777 1.00 65.50 213 ALA A C 1
ATOM 1629 O O . ALA A 1 213 ? -8.984 -12.605 -1.196 1.00 65.50 213 ALA A O 1
ATOM 1630 N N . ASP A 1 214 ? -10.198 -12.084 -3.023 1.00 62.72 214 ASP A N 1
ATOM 1631 C CA . ASP A 1 214 ? -9.926 -13.306 -3.809 1.00 62.72 214 ASP A CA 1
ATOM 1632 C C . ASP A 1 214 ? -8.436 -13.699 -3.859 1.00 62.72 214 ASP A C 1
ATOM 1634 O O . ASP A 1 214 ? -8.092 -14.861 -4.075 1.00 62.72 214 ASP A O 1
ATOM 1638 N N . ASN A 1 215 ? -7.538 -12.730 -3.649 1.00 64.69 215 ASN A N 1
ATOM 1639 C CA . ASN A 1 215 ? -6.094 -12.886 -3.794 1.00 64.69 215 ASN A CA 1
ATOM 1640 C C . ASN A 1 215 ? -5.304 -12.856 -2.472 1.00 64.69 215 ASN A C 1
ATOM 1642 O O . ASN A 1 215 ? -4.069 -12.847 -2.515 1.00 64.69 215 ASN A O 1
ATOM 1646 N N . LYS A 1 216 ? -5.989 -12.842 -1.316 1.00 82.00 216 LYS A N 1
ATOM 1647 C CA . LYS A 1 216 ? -5.372 -12.957 0.017 1.00 82.00 216 LYS A CA 1
ATOM 1648 C C . LYS A 1 216 ? -4.197 -11.987 0.233 1.00 82.00 216 LYS A C 1
ATOM 1650 O O . LYS A 1 216 ? -3.058 -12.383 0.494 1.00 82.00 216 LYS A O 1
ATOM 1655 N N . THR A 1 217 ? -4.469 -10.699 0.074 1.00 90.25 217 THR A N 1
ATOM 1656 C CA . THR A 1 217 ? -3.525 -9.587 0.221 1.00 90.25 217 THR A CA 1
ATOM 1657 C C . THR A 1 217 ? -2.805 -9.546 1.583 1.00 90.25 217 THR A C 1
ATOM 1659 O O . THR A 1 217 ? -1.660 -9.087 1.633 1.00 90.25 217 THR A O 1
ATOM 1662 N N . TYR A 1 218 ? -3.421 -10.037 2.664 1.00 91.56 218 TYR A N 1
ATOM 1663 C CA . TYR A 1 218 ? -2.955 -9.913 4.055 1.00 91.56 218 TYR A CA 1
ATOM 1664 C C . TYR A 1 218 ? -2.950 -11.213 4.886 1.00 91.56 218 TYR A C 1
ATOM 1666 O O . TYR A 1 218 ? -2.766 -11.143 6.099 1.00 91.56 218 TYR A O 1
ATOM 1674 N N . GLU A 1 219 ? -3.106 -12.392 4.277 1.00 76.19 219 GLU A N 1
ATOM 1675 C CA . GLU A 1 219 ? -3.366 -13.681 4.964 1.00 76.19 219 GLU A CA 1
ATOM 1676 C C . GLU A 1 219 ? -2.382 -14.078 6.085 1.00 76.19 219 GLU A C 1
ATOM 1678 O O . GLU A 1 219 ? -2.755 -14.820 6.992 1.00 76.19 219 GLU A O 1
ATOM 1683 N N . LEU A 1 220 ? -1.132 -13.606 6.056 1.00 73.19 220 LEU A N 1
ATOM 1684 C CA . LEU A 1 220 ? -0.109 -13.952 7.059 1.00 73.19 220 LEU A CA 1
ATOM 1685 C C . LEU A 1 220 ? 0.345 -12.746 7.896 1.00 73.19 220 LEU A C 1
ATOM 1687 O O . LEU A 1 220 ? 1.376 -12.794 8.567 1.00 73.19 220 LEU A O 1
ATOM 1691 N N . GLY A 1 221 ? -0.410 -11.650 7.838 1.00 87.69 221 GLY A N 1
ATOM 1692 C CA . GLY A 1 221 ? -0.086 -10.395 8.496 1.00 87.69 221 GLY A CA 1
ATOM 1693 C C . GLY A 1 221 ? -0.643 -10.251 9.910 1.00 87.69 221 GLY A C 1
ATOM 1694 O O . GLY A 1 221 ? -1.654 -10.849 10.277 1.00 87.69 221 GLY A O 1
ATOM 1695 N N . ASN A 1 222 ? -0.002 -9.381 10.690 1.00 93.56 222 ASN A N 1
ATOM 1696 C CA . ASN A 1 222 ? -0.517 -8.897 11.967 1.00 93.56 222 ASN A CA 1
ATOM 1697 C C . ASN A 1 222 ? -0.571 -7.373 11.944 1.00 93.56 222 ASN A C 1
ATOM 1699 O O . ASN A 1 222 ? 0.303 -6.724 11.363 1.00 93.56 222 ASN A O 1
ATOM 1703 N N . VAL A 1 223 ? -1.577 -6.812 12.605 1.00 96.50 223 VAL A N 1
ATOM 1704 C CA . VAL A 1 223 ? -1.638 -5.384 12.913 1.00 96.50 223 VAL A CA 1
ATOM 1705 C C . VAL A 1 223 ? -1.485 -5.178 14.412 1.00 96.50 223 VAL A C 1
ATOM 1707 O O . VAL A 1 223 ? -1.927 -5.993 15.222 1.00 96.50 223 VAL A O 1
ATOM 1710 N N . GLU A 1 224 ? -0.859 -4.072 14.793 1.00 97.69 224 GLU A N 1
ATOM 1711 C CA . GLU A 1 224 ? -0.718 -3.699 16.195 1.00 97.69 224 GLU A CA 1
ATOM 1712 C C . GLU A 1 224 ? -1.982 -2.978 16.677 1.00 97.69 224 GLU A C 1
ATOM 1714 O O . GLU A 1 224 ? -2.428 -2.006 16.062 1.00 97.69 224 GLU A O 1
ATOM 1719 N N . MET A 1 225 ? -2.528 -3.432 17.802 1.00 98.56 225 MET A N 1
ATOM 1720 C CA . MET A 1 225 ? -3.608 -2.763 18.516 1.00 98.56 225 MET A CA 1
ATOM 1721 C C . MET A 1 225 ? -3.092 -2.234 19.852 1.00 98.56 225 MET A C 1
ATOM 1723 O O . MET A 1 225 ? -2.497 -2.973 20.638 1.00 98.56 225 MET A O 1
ATOM 1727 N N . THR A 1 226 ? -3.347 -0.958 20.124 1.00 98.69 226 THR A N 1
ATOM 1728 C CA . THR A 1 226 ? -2.989 -0.293 21.378 1.00 98.69 226 THR A CA 1
ATOM 1729 C C . THR A 1 226 ? -4.203 -0.228 22.294 1.00 98.69 226 THR A C 1
ATOM 1731 O O . THR A 1 226 ? -5.196 0.416 21.966 1.00 98.69 226 THR A O 1
ATOM 1734 N N . ILE A 1 227 ? -4.118 -0.854 23.464 1.00 98.69 227 ILE A N 1
ATOM 1735 C CA . ILE A 1 227 ? -5.112 -0.741 24.535 1.00 98.69 227 ILE A CA 1
ATOM 1736 C C . ILE A 1 227 ? -4.695 0.419 25.435 1.00 98.69 227 ILE A C 1
ATOM 1738 O O . ILE A 1 227 ? -3.606 0.389 26.006 1.00 98.69 227 ILE A O 1
ATOM 1742 N N . THR A 1 228 ? -5.555 1.426 25.561 1.00 98.62 228 THR A N 1
ATOM 1743 C CA . THR A 1 228 ? -5.341 2.637 26.360 1.00 98.62 228 THR A CA 1
ATOM 1744 C C . THR A 1 228 ? -6.272 2.637 27.564 1.00 98.62 228 THR A C 1
ATOM 1746 O O . THR A 1 228 ? -7.498 2.619 27.416 1.00 98.62 228 THR A O 1
ATOM 1749 N N . LYS A 1 229 ? -5.680 2.684 28.758 1.00 97.88 229 LYS A N 1
ATOM 1750 C CA . LYS A 1 229 ? -6.393 2.752 30.032 1.00 97.88 229 LYS A CA 1
ATOM 1751 C C . LYS A 1 229 ? -6.797 4.182 30.371 1.00 97.88 229 LYS A C 1
ATOM 1753 O O . LYS A 1 229 ? -6.286 5.153 29.814 1.00 97.88 229 LYS A O 1
ATOM 1758 N N . LYS A 1 230 ? -7.691 4.321 31.349 1.00 94.81 230 LYS A N 1
ATOM 1759 C CA . LYS A 1 230 ? -8.228 5.617 31.794 1.00 94.81 230 LYS A CA 1
ATOM 1760 C C . LYS A 1 230 ? -7.170 6.568 32.370 1.00 94.81 230 LYS A C 1
ATOM 1762 O O . LYS A 1 230 ? -7.343 7.781 32.306 1.00 94.81 230 LYS A O 1
ATOM 1767 N N . ASP A 1 231 ? -6.087 6.028 32.925 1.00 94.44 231 ASP A N 1
ATOM 1768 C CA . ASP A 1 231 ? -4.944 6.792 33.443 1.00 94.44 231 ASP A CA 1
ATOM 1769 C C . ASP A 1 231 ? -3.947 7.225 32.349 1.00 94.44 231 ASP A C 1
ATOM 1771 O O . ASP A 1 231 ? -2.959 7.895 32.645 1.00 94.44 231 ASP A O 1
ATOM 1775 N N . GLY A 1 232 ? -4.204 6.864 31.087 1.00 94.25 232 GLY A N 1
ATOM 1776 C CA . GLY A 1 232 ? -3.341 7.146 29.942 1.00 94.25 232 GLY A CA 1
ATOM 1777 C C . GLY A 1 232 ? -2.228 6.119 29.720 1.00 94.25 232 GLY A C 1
ATOM 1778 O O . GLY A 1 232 ? -1.510 6.220 28.725 1.00 94.25 232 GLY A O 1
ATOM 1779 N N . SER A 1 233 ? -2.078 5.118 30.595 1.00 96.81 233 SER A N 1
ATOM 1780 C CA . SER A 1 233 ? -1.163 4.003 30.343 1.00 96.81 233 SER A CA 1
ATOM 1781 C C . SER A 1 233 ? -1.651 3.160 29.163 1.00 96.81 233 SER A C 1
ATOM 1783 O O . SER A 1 233 ? -2.853 3.046 28.907 1.00 96.81 233 SER A O 1
ATOM 1785 N N . SER A 1 234 ? -0.713 2.573 28.416 1.00 97.31 234 SER A N 1
ATOM 1786 C CA . SER A 1 234 ? -1.039 1.767 27.241 1.00 97.31 234 SER A CA 1
ATOM 1787 C C . SER A 1 234 ? -0.245 0.469 27.170 1.00 97.31 234 SER A C 1
ATOM 1789 O O . SER A 1 234 ? 0.850 0.343 27.717 1.00 97.31 234 SER A O 1
ATOM 1791 N N . SER A 1 235 ? -0.832 -0.514 26.494 1.00 97.75 235 SER A N 1
ATOM 1792 C CA . SER A 1 235 ? -0.204 -1.789 26.151 1.00 97.75 235 SER A CA 1
ATOM 1793 C C . SER A 1 235 ? -0.537 -2.143 24.707 1.00 97.75 235 SER A C 1
ATOM 1795 O O . SER A 1 235 ? -1.503 -1.626 24.148 1.00 97.75 235 SER A O 1
ATOM 1797 N N . LYS A 1 236 ? 0.275 -3.000 24.092 1.00 98.06 236 LYS A N 1
ATOM 1798 C CA . LYS A 1 236 ? 0.145 -3.365 22.682 1.00 98.06 236 LYS A CA 1
ATOM 1799 C C . LYS A 1 236 ? -0.067 -4.860 22.547 1.00 98.06 236 LYS A C 1
ATOM 1801 O O . LYS A 1 236 ? 0.626 -5.634 23.206 1.00 98.06 236 LYS A O 1
ATOM 1806 N N . ILE A 1 237 ? -0.987 -5.247 21.673 1.00 97.56 237 ILE A N 1
ATOM 1807 C CA . ILE A 1 237 ? -1.193 -6.637 21.269 1.00 97.56 237 ILE A CA 1
ATOM 1808 C C . ILE A 1 237 ? -1.161 -6.749 19.745 1.00 97.56 237 ILE A C 1
ATOM 1810 O O . ILE A 1 237 ? -1.425 -5.776 19.038 1.00 97.56 237 ILE A O 1
ATOM 1814 N N . GLN A 1 238 ? -0.824 -7.933 19.243 1.00 96.62 238 GLN A N 1
ATOM 1815 C CA . GLN A 1 238 ? -0.877 -8.239 17.815 1.00 96.62 238 GLN A CA 1
ATOM 1816 C C . GLN A 1 238 ? -2.231 -8.865 17.483 1.00 96.62 238 GLN A C 1
ATOM 1818 O O . GLN A 1 238 ? -2.671 -9.779 18.180 1.00 96.62 238 GLN A O 1
ATOM 1823 N N . VAL A 1 239 ? -2.873 -8.374 16.425 1.00 97.00 239 VAL A N 1
ATOM 1824 C CA . VAL A 1 239 ? -4.133 -8.907 15.901 1.00 97.00 239 VAL A CA 1
ATOM 1825 C C . VAL A 1 239 ? -3.855 -9.508 14.517 1.00 97.00 239 VAL A C 1
ATOM 1827 O O . VAL A 1 239 ? -3.523 -8.761 13.591 1.00 97.00 239 VAL A O 1
ATOM 1830 N N . PRO A 1 240 ? -3.945 -10.838 14.354 1.00 94.69 240 PRO A N 1
ATOM 1831 C CA . PRO A 1 240 ? -3.702 -11.498 13.080 1.00 94.69 240 PRO A CA 1
ATOM 1832 C C . PRO A 1 240 ? -4.863 -11.280 12.103 1.00 94.69 240 PRO A C 1
ATOM 1834 O O . PRO A 1 240 ? -6.031 -11.388 12.477 1.00 94.69 240 PRO A O 1
ATOM 1837 N N . VAL A 1 241 ? -4.551 -11.069 10.824 1.00 93.56 241 VAL A N 1
ATOM 1838 C CA . VAL A 1 241 ? -5.544 -10.982 9.738 1.00 93.56 241 VAL A CA 1
ATOM 1839 C C . VAL A 1 241 ? -5.846 -12.392 9.214 1.00 93.56 241 VAL A C 1
ATOM 1841 O O . VAL A 1 241 ? -5.422 -12.782 8.133 1.00 93.56 241 VAL A O 1
ATOM 1844 N N . THR A 1 242 ? -6.505 -13.209 10.043 1.00 87.00 242 THR A N 1
ATOM 1845 C CA . THR A 1 242 ? -6.672 -14.664 9.802 1.00 87.00 242 THR A CA 1
ATOM 1846 C C . THR A 1 242 ? -8.100 -15.176 10.001 1.00 87.00 242 THR A C 1
ATOM 1848 O O . THR A 1 242 ? -8.310 -16.386 10.110 1.00 87.00 242 THR A O 1
ATOM 1851 N N . ASN A 1 243 ? -9.087 -14.277 10.084 1.00 85.19 243 ASN A N 1
ATOM 1852 C CA . ASN A 1 243 ? -10.477 -14.602 10.420 1.00 85.19 243 ASN A CA 1
ATOM 1853 C C . ASN A 1 243 ? -10.639 -15.317 11.785 1.00 85.19 243 ASN A C 1
ATOM 1855 O O . ASN A 1 243 ? -11.619 -16.024 12.029 1.00 85.19 243 ASN A O 1
ATOM 1859 N N . LYS A 1 244 ? -9.649 -15.172 12.676 1.00 89.38 244 LYS A N 1
ATOM 1860 C CA . LYS A 1 244 ? -9.667 -15.710 14.038 1.00 89.38 244 LYS A CA 1
ATOM 1861 C C . LYS A 1 244 ? -9.843 -14.565 15.036 1.00 89.38 244 LYS A C 1
ATOM 1863 O O . LYS A 1 244 ? -8.993 -13.671 15.073 1.00 89.38 244 LYS A O 1
ATOM 1868 N N . PRO A 1 245 ? -10.886 -14.604 15.884 1.00 95.06 245 PRO A N 1
ATOM 1869 C CA . PRO A 1 245 ? -11.092 -13.577 16.891 1.00 95.06 245 PRO A CA 1
ATOM 1870 C C . PRO A 1 245 ? -9.924 -13.493 17.880 1.00 95.06 245 PRO A C 1
ATOM 1872 O O . PRO A 1 245 ? -9.463 -14.501 18.414 1.00 95.06 245 PRO A O 1
ATOM 1875 N N . THR A 1 246 ? -9.484 -12.271 18.161 1.00 98.00 246 THR A N 1
ATOM 1876 C CA . THR A 1 246 ? -8.508 -11.934 19.200 1.00 98.00 246 THR A CA 1
ATOM 1877 C C . THR A 1 246 ? -9.234 -11.294 20.371 1.00 98.00 246 THR A C 1
ATOM 1879 O O . THR A 1 246 ? -9.952 -10.309 20.195 1.00 98.00 246 THR A O 1
ATOM 1882 N N . ALA A 1 247 ? -9.063 -11.855 21.566 1.00 98.25 247 ALA A N 1
ATOM 1883 C CA . ALA A 1 247 ? -9.701 -11.344 22.771 1.00 98.25 247 ALA A CA 1
ATOM 1884 C C . ALA A 1 247 ? -8.899 -10.197 23.403 1.00 98.25 247 ALA A C 1
ATOM 1886 O O . ALA A 1 247 ? -7.668 -10.208 23.402 1.00 98.25 247 ALA A O 1
ATOM 1887 N N . PHE A 1 248 ? -9.604 -9.234 23.988 1.00 98.56 248 PHE A N 1
ATOM 1888 C CA . PHE A 1 248 ? -9.033 -8.162 24.808 1.00 98.56 248 PHE A CA 1
ATOM 1889 C C . PHE A 1 248 ? -10.060 -7.698 25.847 1.00 98.56 248 PHE A C 1
ATOM 1891 O O . PHE A 1 248 ? -11.227 -8.081 25.781 1.00 98.56 248 PHE A O 1
ATOM 1898 N N . THR A 1 249 ? -9.648 -6.901 26.831 1.00 98.56 249 THR A N 1
ATOM 1899 C CA . THR A 1 249 ? -10.555 -6.376 27.861 1.00 98.56 249 THR A CA 1
ATOM 1900 C C . THR A 1 249 ? -10.509 -4.859 27.926 1.00 98.56 249 THR A C 1
ATOM 1902 O O . THR A 1 249 ? -9.468 -4.256 27.676 1.00 98.56 249 THR A O 1
ATOM 1905 N N . LEU A 1 250 ? -11.649 -4.248 28.259 1.00 98.81 250 LEU A N 1
ATOM 1906 C CA . LEU A 1 250 ? -11.770 -2.814 28.532 1.00 98.81 250 LEU A CA 1
ATOM 1907 C C . LEU A 1 250 ? -12.664 -2.576 29.757 1.00 98.81 250 LEU A C 1
ATOM 1909 O O . LEU A 1 250 ? -13.680 -3.255 29.941 1.00 98.81 250 LEU A O 1
ATOM 1913 N N . LYS A 1 251 ? -12.307 -1.578 30.568 1.00 98.69 251 LYS A N 1
ATOM 1914 C CA . LYS A 1 251 ? -13.152 -0.959 31.605 1.00 98.69 251 LYS A CA 1
ATOM 1915 C C . LYS A 1 251 ? -13.831 0.300 31.073 1.00 98.69 251 LYS A C 1
ATOM 1917 O O . LYS A 1 251 ? -13.575 0.744 29.957 1.00 98.69 251 LYS A O 1
ATOM 1922 N N . ASP A 1 252 ? -14.696 0.905 31.883 1.00 98.69 252 ASP A N 1
ATOM 1923 C CA . ASP A 1 252 ? -15.342 2.175 31.540 1.00 98.69 252 ASP A CA 1
ATOM 1924 C C . ASP A 1 252 ? -14.328 3.280 31.191 1.00 98.69 252 ASP A C 1
ATOM 1926 O O . ASP A 1 252 ? -13.449 3.618 31.988 1.00 98.69 252 ASP A O 1
ATOM 1930 N N . GLY A 1 253 ? -14.492 3.880 30.010 1.00 98.31 253 GLY A N 1
ATOM 1931 C CA . GLY A 1 253 ? -13.638 4.959 29.515 1.00 98.31 253 GLY A CA 1
ATOM 1932 C C . GLY A 1 253 ? -12.301 4.503 28.924 1.00 98.31 253 GLY A C 1
ATOM 1933 O O . GLY A 1 253 ? -11.520 5.354 28.505 1.00 98.31 253 GLY A O 1
ATOM 1934 N N . GLU A 1 254 ? -12.031 3.198 28.873 1.00 98.81 254 GLU A N 1
ATOM 1935 C CA . GLU A 1 254 ? -10.869 2.639 28.178 1.00 98.81 254 GLU A CA 1
ATOM 1936 C C . GLU A 1 254 ? -11.173 2.413 26.690 1.00 98.81 254 GLU A C 1
ATOM 1938 O O . GLU A 1 254 ? -12.334 2.352 26.264 1.00 98.81 254 GLU A O 1
ATOM 1943 N N . SER A 1 255 ? -10.117 2.291 25.883 1.00 98.75 255 SER A N 1
ATOM 1944 C CA . SER A 1 255 ? -10.253 2.033 24.447 1.00 98.75 255 SER A CA 1
ATOM 1945 C C . SER A 1 255 ? -9.162 1.124 23.896 1.00 98.75 255 SER A C 1
ATOM 1947 O O . SER A 1 255 ? -8.074 1.035 24.461 1.00 98.75 255 SER A O 1
ATOM 1949 N N . ALA A 1 256 ? -9.453 0.469 22.778 1.00 98.81 256 ALA A N 1
ATOM 1950 C CA . ALA A 1 256 ? -8.491 -0.257 21.965 1.00 98.81 256 ALA A CA 1
ATOM 1951 C C . ALA A 1 256 ? -8.455 0.351 20.558 1.00 98.81 256 ALA A C 1
ATOM 1953 O O . ALA A 1 256 ? -9.508 0.558 19.954 1.00 98.81 256 ALA A O 1
ATOM 1954 N N . THR A 1 257 ? -7.264 0.643 20.039 1.00 98.81 257 THR A N 1
ATOM 1955 C CA . THR A 1 257 ? -7.093 1.348 18.762 1.00 98.81 257 THR A CA 1
ATOM 1956 C C . THR A 1 257 ? -6.119 0.618 17.852 1.00 98.81 257 THR A C 1
ATOM 1958 O O . THR A 1 257 ? -4.997 0.314 18.255 1.00 98.81 257 THR A O 1
ATOM 1961 N N . ILE A 1 258 ? -6.523 0.386 16.606 1.00 98.69 258 ILE A N 1
ATOM 1962 C CA . ILE A 1 258 ? -5.638 0.001 15.506 1.00 98.69 258 ILE A CA 1
ATOM 1963 C C . ILE A 1 258 ? -5.426 1.248 14.647 1.00 98.69 258 ILE A C 1
ATOM 1965 O O . ILE A 1 258 ? -6.313 1.631 13.891 1.00 98.69 258 ILE A O 1
ATOM 1969 N N . ASP A 1 259 ? -4.261 1.889 14.758 1.00 98.00 259 ASP A N 1
ATOM 1970 C CA . ASP A 1 259 ? -3.967 3.152 14.052 1.00 98.00 259 ASP A CA 1
ATOM 1971 C C . ASP A 1 259 ? -3.635 2.966 12.563 1.00 98.00 259 ASP A C 1
ATOM 1973 O O . ASP A 1 259 ? -3.681 3.916 11.782 1.00 98.00 259 ASP A O 1
ATOM 1977 N N . LYS A 1 260 ? -3.217 1.754 12.183 1.00 97.69 260 LYS A N 1
ATOM 1978 C CA . LYS A 1 260 ? -2.696 1.411 10.849 1.00 97.69 260 LYS A CA 1
ATOM 1979 C C . LYS A 1 260 ? -3.424 0.200 10.280 1.00 97.69 260 LYS A C 1
ATOM 1981 O O . LYS A 1 260 ? -2.801 -0.765 9.843 1.00 97.69 260 LYS A O 1
ATOM 1986 N N . LEU A 1 261 ? -4.751 0.249 10.319 1.00 97.75 261 LEU A N 1
ATOM 1987 C CA . LEU A 1 261 ? -5.607 -0.783 9.755 1.00 97.75 261 LEU A CA 1
ATOM 1988 C C . LEU A 1 261 ? -5.495 -0.750 8.218 1.00 97.75 261 LEU A C 1
ATOM 1990 O O . LEU A 1 261 ? -5.655 0.323 7.625 1.00 97.75 261 LEU A O 1
ATOM 1994 N N . PRO A 1 262 ? -5.221 -1.884 7.552 1.00 96.56 262 PRO A N 1
ATOM 1995 C CA . PRO A 1 262 ? -5.322 -1.974 6.103 1.00 96.56 262 PRO A CA 1
ATOM 1996 C C . PRO A 1 262 ? -6.692 -1.519 5.602 1.00 96.56 262 PRO A C 1
ATOM 1998 O O . PRO A 1 262 ? -7.707 -1.762 6.252 1.00 96.56 262 PRO A O 1
ATOM 2001 N N . ILE A 1 263 ? -6.725 -0.856 4.450 1.00 95.81 263 ILE A N 1
ATOM 2002 C CA . ILE A 1 263 ? -7.973 -0.524 3.753 1.00 95.81 263 ILE A CA 1
ATOM 2003 C C . ILE A 1 263 ? -8.401 -1.758 2.953 1.00 95.81 263 ILE A C 1
ATOM 2005 O O . ILE A 1 263 ? -7.546 -2.458 2.417 1.00 95.81 263 ILE A O 1
ATOM 2009 N N . GLY A 1 264 ? -9.704 -2.014 2.851 1.00 93.50 264 GLY A N 1
ATOM 2010 C CA . GLY A 1 264 ? -10.247 -3.108 2.049 1.00 93.50 264 GLY A CA 1
ATOM 2011 C C . GLY A 1 264 ? -10.286 -4.470 2.745 1.00 93.50 264 GLY A C 1
ATOM 2012 O O . GLY A 1 264 ? -10.549 -5.459 2.072 1.00 93.50 264 GLY A O 1
ATOM 2013 N N . ILE A 1 265 ? -10.049 -4.531 4.061 1.00 94.00 265 ILE A N 1
ATOM 2014 C CA . ILE A 1 265 ? -10.238 -5.752 4.856 1.00 94.00 265 ILE A CA 1
ATOM 2015 C C . ILE A 1 265 ? -11.519 -5.667 5.675 1.00 94.00 265 ILE A C 1
ATOM 2017 O O . ILE A 1 265 ? -11.994 -4.588 6.023 1.00 94.00 265 ILE A O 1
ATOM 2021 N N . HIS A 1 266 ? -12.058 -6.822 6.013 1.00 95.19 266 HIS A N 1
ATOM 2022 C CA . HIS A 1 266 ? -13.229 -6.954 6.852 1.00 95.19 266 HIS A CA 1
ATOM 2023 C C . HIS A 1 266 ? -12.840 -7.023 8.328 1.00 95.19 266 HIS A C 1
ATOM 2025 O O . HIS A 1 266 ? -11.804 -7.590 8.693 1.00 95.19 266 HIS A O 1
ATOM 2031 N N . TYR A 1 267 ? -13.672 -6.445 9.187 1.00 96.81 267 TYR A N 1
ATOM 2032 C CA . TYR A 1 267 ? -13.529 -6.532 10.629 1.00 96.81 267 TYR A CA 1
ATOM 2033 C C . TYR A 1 267 ? -14.879 -6.696 11.321 1.00 96.81 267 TYR A C 1
ATOM 2035 O O . TYR A 1 267 ? -15.902 -6.216 10.850 1.00 96.81 267 TYR A O 1
ATOM 2043 N N . SER A 1 268 ? -14.864 -7.331 12.488 1.00 97.56 268 SER A N 1
ATOM 2044 C CA . SER A 1 268 ? -16.011 -7.369 13.398 1.00 97.56 268 SER A CA 1
ATOM 2045 C C . SER A 1 268 ? -15.549 -7.249 14.843 1.00 97.56 268 SER A C 1
ATOM 2047 O O . SER A 1 268 ? -14.457 -7.695 15.209 1.00 97.56 268 SER A O 1
ATOM 2049 N N . VAL A 1 269 ? -16.380 -6.613 15.668 1.00 98.75 269 VAL A N 1
ATOM 2050 C CA . VAL A 1 269 ? -16.136 -6.405 17.096 1.00 98.75 269 VAL A CA 1
ATOM 2051 C C . VAL A 1 269 ? -17.311 -6.964 17.885 1.00 98.75 269 VAL A C 1
ATOM 2053 O O . VAL A 1 269 ? -18.446 -6.516 17.742 1.00 98.75 269 VAL A O 1
ATOM 2056 N N . GLY A 1 270 ? -17.032 -7.933 18.749 1.00 98.38 270 GLY A N 1
ATOM 2057 C CA . GLY A 1 270 ? -17.994 -8.507 19.684 1.00 98.38 270 GLY A CA 1
ATOM 2058 C C . GLY A 1 270 ? -17.650 -8.183 21.136 1.00 98.38 270 GLY A C 1
ATOM 2059 O O . GLY A 1 270 ? -16.507 -7.861 21.459 1.00 98.38 270 GLY A O 1
ATOM 2060 N N . GLU A 1 271 ? -18.624 -8.338 22.031 1.00 98.62 271 GLU A N 1
ATOM 2061 C CA . GLU A 1 271 ? -18.416 -8.331 23.482 1.00 98.62 271 GLU A CA 1
ATOM 2062 C C . GLU A 1 271 ? -19.161 -9.513 24.105 1.00 98.62 271 GLU A C 1
ATOM 2064 O O . GLU A 1 271 ? -20.333 -9.740 23.804 1.00 98.62 271 GLU A O 1
ATOM 2069 N N . THR A 1 272 ? -18.499 -10.260 24.987 1.00 98.19 272 THR A N 1
ATOM 2070 C CA . THR A 1 272 ? -19.131 -11.357 25.725 1.00 98.19 272 THR A CA 1
ATOM 2071 C C . THR A 1 272 ? -20.260 -10.814 26.595 1.00 98.19 272 THR A C 1
ATOM 2073 O O . THR A 1 272 ? -20.060 -9.873 27.366 1.00 98.19 272 THR A O 1
ATOM 2076 N N . GLN A 1 273 ? -21.442 -11.424 26.499 1.00 95.62 273 GLN A N 1
ATOM 2077 C CA . GLN A 1 273 ? -22.594 -11.034 27.305 1.00 95.62 273 GLN A CA 1
ATOM 2078 C C . GLN A 1 273 ? -22.301 -11.185 28.801 1.00 95.62 273 GLN A C 1
ATOM 2080 O O . GLN A 1 273 ? -21.716 -12.171 29.250 1.00 95.62 273 GLN A O 1
ATOM 2085 N N . VAL A 1 274 ? -22.723 -10.190 29.581 1.00 95.69 274 VAL A N 1
ATOM 2086 C CA . VAL A 1 274 ? -22.594 -10.188 31.040 1.00 95.69 274 VAL A CA 1
ATOM 2087 C C . VAL A 1 274 ? -23.975 -10.079 31.668 1.00 95.69 274 VAL A C 1
ATOM 2089 O O . VAL A 1 274 ? -24.708 -9.122 31.413 1.00 95.69 274 VAL A O 1
ATOM 2092 N N . ASP A 1 275 ? -24.281 -11.005 32.572 1.00 94.56 275 ASP A N 1
ATOM 2093 C CA . ASP A 1 275 ? -25.537 -11.019 33.315 1.00 94.56 275 ASP A CA 1
ATOM 2094 C C . ASP A 1 275 ? -25.833 -9.687 34.021 1.00 94.56 275 ASP A C 1
ATOM 2096 O O . ASP A 1 275 ? -25.004 -9.085 34.718 1.00 94.56 275 ASP A O 1
ATOM 2100 N N . GLY A 1 276 ? -27.069 -9.223 33.843 1.00 94.62 276 GLY A N 1
ATOM 2101 C CA . GLY A 1 276 ? -27.568 -7.980 34.424 1.00 94.62 276 GLY A CA 1
ATOM 2102 C C . GLY A 1 276 ? -27.113 -6.701 33.717 1.00 94.62 276 GLY A C 1
ATOM 2103 O O . GLY A 1 276 ? -27.478 -5.625 34.183 1.00 94.62 276 GLY A O 1
ATOM 2104 N N . TYR A 1 277 ? -26.356 -6.782 32.619 1.00 97.56 277 TYR A N 1
ATOM 2105 C CA . TYR A 1 277 ? -26.077 -5.637 31.750 1.00 97.56 277 TYR A CA 1
ATOM 2106 C C . TYR A 1 277 ? -26.869 -5.731 30.446 1.00 97.56 277 TYR A C 1
ATOM 2108 O O . TYR A 1 277 ? -26.940 -6.784 29.819 1.00 97.56 277 TYR A O 1
ATOM 2116 N N . LYS A 1 278 ? -27.427 -4.598 30.010 1.00 97.56 278 LYS A N 1
ATOM 2117 C CA . LYS A 1 278 ? -27.941 -4.413 28.649 1.00 97.56 278 LYS A CA 1
ATOM 2118 C C . LYS A 1 278 ? -26.825 -3.832 27.785 1.00 97.56 278 LYS A C 1
ATOM 2120 O O . LYS A 1 278 ? -26.334 -2.745 28.091 1.00 97.56 278 LYS A O 1
ATOM 2125 N N . GLN A 1 279 ? -26.426 -4.561 26.748 1.00 97.50 279 GLN A N 1
ATOM 2126 C CA . GLN A 1 279 ? -25.381 -4.155 25.807 1.00 97.50 279 GLN A CA 1
ATOM 2127 C C . GLN A 1 279 ? -26.012 -3.445 24.605 1.00 97.50 279 GLN A C 1
ATOM 2129 O O . GLN A 1 279 ? -27.086 -3.819 24.144 1.00 97.50 279 GLN A O 1
ATOM 2134 N N . SER A 1 280 ? -25.343 -2.414 24.105 1.00 98.00 280 SER A N 1
ATOM 2135 C CA . SER A 1 280 ? -25.667 -1.733 22.848 1.00 98.00 280 SER A CA 1
ATOM 2136 C C . SER A 1 280 ? -24.378 -1.208 22.236 1.00 98.00 280 SER A C 1
ATOM 2138 O O . SER A 1 280 ? -23.419 -0.937 22.966 1.00 98.00 280 SER A O 1
ATOM 2140 N N . ALA A 1 281 ? -24.332 -1.053 20.918 1.00 98.50 281 ALA A N 1
ATOM 2141 C CA . ALA A 1 281 ? -23.171 -0.486 20.260 1.00 98.50 281 ALA A CA 1
ATOM 2142 C C . ALA A 1 281 ? -23.565 0.439 19.115 1.00 98.50 281 ALA A C 1
ATOM 2144 O O . ALA A 1 281 ? -24.635 0.334 18.518 1.00 98.50 281 ALA A O 1
ATOM 2145 N N . THR A 1 282 ? -22.673 1.379 18.841 1.00 98.56 282 THR A N 1
ATOM 2146 C CA . THR A 1 282 ? -22.813 2.312 17.734 1.00 98.56 282 THR A CA 1
ATOM 2147 C C . THR A 1 282 ? -21.509 2.429 16.976 1.00 98.56 282 THR A C 1
ATOM 2149 O O . THR A 1 282 ? -20.449 2.367 17.600 1.00 98.56 282 THR A O 1
ATOM 2152 N N . ILE A 1 283 ? -21.584 2.700 15.678 1.00 98.31 283 ILE A N 1
ATOM 2153 C CA . ILE A 1 283 ? -20.425 2.923 14.818 1.00 98.31 283 ILE A CA 1
ATOM 2154 C C . ILE A 1 283 ? -20.492 4.300 14.152 1.00 98.31 283 ILE A C 1
ATOM 2156 O O . ILE A 1 283 ? -21.527 4.719 13.634 1.00 98.31 283 ILE A O 1
ATOM 2160 N N . ASN A 1 284 ? -19.368 5.010 14.160 1.00 97.62 284 ASN A N 1
ATOM 2161 C CA . ASN A 1 284 ? -19.093 6.129 13.270 1.00 97.62 284 ASN A CA 1
ATOM 2162 C C . ASN A 1 284 ? -18.067 5.660 12.230 1.00 97.62 284 ASN A C 1
ATOM 2164 O O . ASN A 1 284 ? -16.933 5.372 12.598 1.00 97.62 284 ASN A O 1
ATOM 2168 N N . LYS A 1 285 ? -18.455 5.567 10.951 1.00 95.19 285 LYS A N 1
ATOM 2169 C CA . LYS A 1 285 ? -17.584 5.080 9.858 1.00 95.19 285 LYS A CA 1
ATOM 2170 C C . LYS A 1 285 ? -16.649 6.159 9.288 1.00 95.19 285 LYS A C 1
ATOM 2172 O O . LYS A 1 285 ? -15.826 5.872 8.421 1.00 95.19 285 LYS A O 1
ATOM 2177 N N . ASP A 1 286 ? -16.800 7.402 9.737 1.00 94.50 286 ASP A N 1
ATOM 2178 C CA . ASP A 1 286 ? -15.966 8.532 9.348 1.00 94.50 286 ASP A CA 1
ATOM 2179 C C . ASP A 1 286 ? -15.909 9.524 10.508 1.00 94.50 286 ASP A C 1
ATOM 2181 O O . ASP A 1 286 ? -16.764 10.398 10.635 1.00 94.50 286 ASP A O 1
ATOM 2185 N N . THR A 1 287 ? -14.890 9.406 11.356 1.00 91.88 287 THR A N 1
ATOM 2186 C CA . THR A 1 287 ? -14.739 10.246 12.557 1.00 91.88 287 THR A CA 1
ATOM 2187 C C . THR A 1 287 ? -14.575 11.742 12.270 1.00 91.88 287 THR A C 1
ATOM 2189 O O . THR A 1 287 ? -14.678 12.549 13.193 1.00 91.88 287 THR A O 1
ATOM 2192 N N . SER A 1 288 ? -14.379 12.145 11.006 1.00 89.44 288 SER A N 1
ATOM 2193 C CA . SER A 1 288 ? -14.455 13.556 10.603 1.00 89.44 288 SER A CA 1
ATOM 2194 C C . SER A 1 288 ? -15.896 14.087 10.541 1.00 89.44 288 SER A C 1
ATOM 2196 O O . SER A 1 288 ? -16.125 15.297 10.594 1.00 89.44 288 SER A O 1
ATOM 2198 N N . LYS A 1 289 ? -16.879 13.185 10.470 1.00 89.38 289 LYS A N 1
ATOM 2199 C CA . LYS A 1 289 ? -18.317 13.449 10.515 1.00 89.38 289 LYS A CA 1
ATOM 2200 C C . LYS A 1 289 ? -18.871 13.046 11.885 1.00 89.38 289 LYS A C 1
ATOM 2202 O O . LYS A 1 289 ? -18.389 12.121 12.526 1.00 89.38 289 LYS A O 1
ATOM 2207 N N . SER A 1 290 ? -19.933 13.710 12.338 1.00 82.62 290 SER A N 1
ATOM 2208 C CA . SER A 1 290 ? -20.611 13.385 13.607 1.00 82.62 290 SER A CA 1
ATOM 2209 C C . SER A 1 290 ? -21.761 12.382 13.424 1.00 82.62 290 SER A C 1
ATOM 2211 O O . SER A 1 290 ? -22.709 12.377 14.211 1.00 82.62 290 SER A O 1
ATOM 2213 N N . THR A 1 291 ? -21.734 11.583 12.355 1.00 90.38 291 THR A N 1
ATOM 2214 C CA . THR A 1 291 ? -22.822 10.660 12.018 1.00 90.38 291 THR A CA 1
ATOM 2215 C C . THR A 1 291 ? -22.539 9.290 12.613 1.00 90.38 291 THR A C 1
ATOM 2217 O O . THR A 1 291 ? -21.548 8.646 12.281 1.00 90.38 291 THR A O 1
ATOM 2220 N N . THR A 1 292 ? -23.441 8.837 13.473 1.00 94.19 292 THR A N 1
ATOM 2221 C CA . THR A 1 292 ? -23.341 7.557 14.169 1.00 94.19 292 THR A CA 1
ATOM 2222 C C . THR A 1 292 ? -24.577 6.720 13.862 1.00 94.19 292 THR A C 1
ATOM 2224 O O . THR A 1 292 ? -25.692 7.242 13.884 1.00 94.19 292 THR A O 1
ATOM 2227 N N . THR A 1 293 ? -24.386 5.432 13.591 1.00 96.81 293 THR A N 1
ATOM 2228 C CA . THR A 1 293 ? -25.465 4.453 13.402 1.00 96.81 293 THR A CA 1
ATOM 2229 C C . THR A 1 293 ? -25.388 3.364 14.462 1.00 96.81 293 THR A C 1
ATOM 2231 O O . THR A 1 293 ? -24.362 3.205 15.127 1.00 96.81 293 THR A O 1
ATOM 2234 N N . GLU A 1 294 ? -26.469 2.607 14.629 1.00 97.88 294 GLU A N 1
ATOM 2235 C CA . GLU A 1 294 ? -26.436 1.370 15.410 1.00 97.88 294 GLU A CA 1
ATOM 2236 C C . GLU A 1 294 ? -25.442 0.378 14.786 1.00 97.88 294 GLU A C 1
ATOM 2238 O O . GLU A 1 294 ? -25.244 0.366 13.569 1.00 97.88 294 GLU A O 1
ATOM 2243 N N . TYR A 1 295 ? -24.779 -0.398 15.639 1.00 97.94 295 TYR A N 1
ATOM 2244 C CA . TYR A 1 295 ? -23.872 -1.476 15.260 1.00 97.94 295 TYR A CA 1
ATOM 2245 C C . TYR A 1 295 ? -24.262 -2.718 16.054 1.00 97.94 295 TYR A C 1
ATOM 2247 O O . TYR A 1 295 ? -24.242 -2.679 17.289 1.00 97.94 295 TYR A O 1
ATOM 2255 N N . SER A 1 296 ? -24.609 -3.813 15.379 1.00 98.00 296 SER A N 1
ATOM 2256 C CA . SER A 1 296 ? -24.836 -5.079 16.075 1.00 98.00 296 SER A CA 1
ATOM 2257 C C . SER A 1 296 ? -23.482 -5.722 16.355 1.00 98.00 296 SER A C 1
ATOM 2259 O O . SER A 1 296 ? -22.631 -5.840 15.478 1.00 98.00 296 SER A O 1
ATOM 2261 N N . LEU A 1 297 ? -23.243 -6.109 17.607 1.00 97.88 297 LEU A N 1
ATOM 2262 C CA . LEU A 1 297 ? -21.973 -6.715 18.003 1.00 97.88 297 LEU A CA 1
ATOM 2263 C C . LEU A 1 297 ? -21.722 -8.003 17.208 1.00 97.88 297 LEU A C 1
ATOM 2265 O O . LEU A 1 297 ? -22.547 -8.914 17.227 1.00 97.88 297 LEU A O 1
ATOM 2269 N N . GLY A 1 298 ? -20.562 -8.077 16.558 1.00 96.19 298 GLY A N 1
ATOM 2270 C CA . GLY A 1 298 ? -20.195 -9.169 15.658 1.00 96.19 298 GLY A CA 1
ATOM 2271 C C . GLY A 1 298 ? -20.557 -8.932 14.189 1.00 96.19 298 GLY A C 1
ATOM 2272 O O . GLY A 1 298 ? -20.140 -9.741 13.362 1.00 96.19 298 GLY A O 1
ATOM 2273 N N . ASP A 1 299 ? -21.255 -7.840 13.854 1.00 96.50 299 ASP A N 1
ATOM 2274 C CA . ASP A 1 299 ? -21.511 -7.479 12.460 1.00 96.50 299 ASP A CA 1
ATOM 2275 C C . ASP A 1 299 ? -20.198 -7.201 11.729 1.00 96.50 299 ASP A C 1
ATOM 2277 O O . ASP A 1 299 ? -19.251 -6.614 12.269 1.00 96.50 299 ASP A O 1
ATOM 2281 N N . ASP A 1 300 ? -20.175 -7.652 10.485 1.00 95.31 300 ASP A N 1
ATOM 2282 C CA . ASP A 1 300 ? -19.049 -7.552 9.580 1.00 95.31 300 ASP A CA 1
ATOM 2283 C C . ASP A 1 300 ? -19.025 -6.185 8.885 1.00 95.31 300 ASP A C 1
ATOM 2285 O O . ASP A 1 300 ? -20.031 -5.713 8.352 1.00 95.31 300 ASP A O 1
ATOM 2289 N N . GLU A 1 301 ? -17.865 -5.537 8.907 1.00 96.25 301 GLU A N 1
ATOM 2290 C CA . GLU A 1 301 ? -17.659 -4.187 8.398 1.00 96.25 301 GLU A CA 1
ATOM 2291 C C . GLU A 1 301 ? -16.417 -4.120 7.512 1.00 96.25 301 GLU A C 1
ATOM 2293 O O . GLU A 1 301 ? -15.368 -4.671 7.840 1.00 96.25 301 GLU A O 1
ATOM 2298 N N . LEU A 1 302 ? -16.509 -3.393 6.398 1.00 95.06 302 LEU A N 1
ATOM 2299 C CA . LEU A 1 302 ? -15.388 -3.194 5.479 1.00 95.06 302 LEU A CA 1
ATOM 2300 C C . LEU A 1 302 ? -14.588 -1.945 5.872 1.00 95.06 302 LEU A C 1
ATOM 2302 O O . LEU A 1 302 ? -15.136 -0.843 5.972 1.00 95.06 302 LEU A O 1
ATOM 2306 N N . SER A 1 303 ? -13.275 -2.088 6.048 1.00 95.94 303 SER A N 1
ATOM 2307 C CA . SER A 1 303 ? -12.384 -0.957 6.294 1.00 95.94 303 SER A CA 1
ATOM 2308 C C . SER A 1 303 ? -12.265 -0.076 5.046 1.00 95.94 303 SER A C 1
ATOM 2310 O O . SER A 1 303 ? -11.908 -0.520 3.953 1.00 95.94 303 SER A O 1
ATOM 2312 N N . SER A 1 304 ? -12.570 1.210 5.206 1.00 94.56 304 SER A N 1
ATOM 2313 C CA . SER A 1 304 ? -12.553 2.201 4.129 1.00 94.56 304 SER A CA 1
ATOM 2314 C C . SER A 1 304 ? -11.375 3.170 4.286 1.00 94.56 304 SER A C 1
ATOM 2316 O O . SER A 1 304 ? -10.548 3.036 5.183 1.00 94.56 304 SER A O 1
ATOM 2318 N N . GLY A 1 305 ? -11.290 4.183 3.418 1.00 94.69 305 GLY A N 1
ATOM 2319 C CA . GLY A 1 305 ? -10.286 5.247 3.533 1.00 94.69 305 GLY A CA 1
ATOM 2320 C C . GLY A 1 305 ? -10.501 6.230 4.692 1.00 94.69 305 GLY A C 1
ATOM 2321 O O . GLY A 1 305 ? -9.705 7.157 4.830 1.00 94.69 305 GLY A O 1
ATOM 232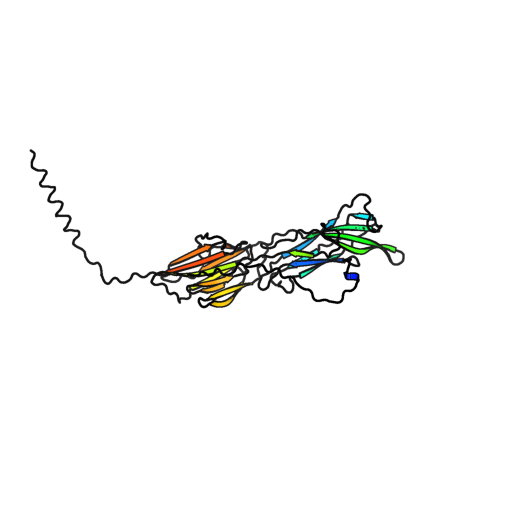2 N N . THR A 1 306 ? -11.555 6.069 5.497 1.00 96.56 306 THR A N 1
ATOM 2323 C CA . THR A 1 306 ? -11.872 6.933 6.645 1.00 96.56 306 THR A CA 1
ATOM 2324 C C . THR A 1 306 ? -11.778 6.167 7.956 1.00 96.56 306 THR A C 1
ATOM 2326 O O . THR A 1 306 ? -12.064 4.970 8.012 1.00 96.56 306 THR A O 1
ATOM 2329 N N . ALA A 1 307 ? -11.360 6.861 9.015 1.00 97.94 307 ALA A N 1
ATOM 2330 C CA . ALA A 1 307 ? -11.238 6.287 10.350 1.00 97.94 307 ALA A CA 1
ATOM 2331 C C . ALA A 1 307 ? -12.616 5.972 10.944 1.00 97.94 307 ALA A C 1
ATOM 2333 O O . ALA A 1 307 ? -13.543 6.777 10.809 1.00 97.94 307 ALA A O 1
ATOM 2334 N N . ALA A 1 308 ? -12.718 4.843 11.644 1.00 98.19 308 ALA A N 1
ATOM 2335 C CA . ALA A 1 308 ? -13.942 4.386 12.286 1.00 98.19 308 ALA A CA 1
ATOM 2336 C C . ALA A 1 308 ? -13.820 4.338 13.819 1.00 98.19 308 ALA A C 1
ATOM 2338 O O . ALA A 1 308 ? -12.761 4.030 14.371 1.00 98.19 308 ALA A O 1
ATOM 2339 N N . GLU A 1 309 ? -14.923 4.602 14.517 1.00 98.50 309 GLU A N 1
ATOM 2340 C CA . GLU A 1 309 ? -15.036 4.418 15.967 1.00 98.50 309 GLU A CA 1
ATOM 2341 C C . GLU A 1 309 ? -16.299 3.628 16.317 1.00 98.50 309 GLU A C 1
ATOM 2343 O O . GLU A 1 309 ? -17.406 4.011 15.938 1.00 98.50 309 GLU A O 1
ATOM 2348 N N . ILE A 1 310 ? -16.128 2.547 17.076 1.00 98.75 310 ILE A N 1
ATOM 2349 C CA . ILE A 1 310 ? -17.201 1.772 17.694 1.00 98.75 310 ILE A CA 1
ATOM 2350 C C . ILE A 1 310 ? -17.245 2.108 19.184 1.00 98.75 310 ILE A C 1
ATOM 2352 O O . ILE A 1 310 ? -16.236 2.027 19.884 1.00 98.75 310 ILE A O 1
ATOM 2356 N N . ILE A 1 311 ? -18.428 2.443 19.693 1.00 98.69 311 ILE A N 1
ATOM 2357 C CA . ILE A 1 311 ? -18.661 2.666 21.123 1.00 98.69 311 ILE A CA 1
ATOM 2358 C C . ILE A 1 311 ? -19.613 1.589 21.623 1.00 98.69 311 ILE A C 1
ATOM 2360 O O . ILE A 1 311 ? -20.761 1.533 21.189 1.00 98.69 311 ILE A O 1
ATOM 2364 N N . VAL A 1 312 ? -19.156 0.766 22.568 1.00 98.81 312 VAL A N 1
ATOM 2365 C CA . VAL A 1 312 ? -19.963 -0.299 23.177 1.00 98.81 312 VAL A CA 1
ATOM 2366 C C . VAL A 1 312 ? -20.395 0.120 24.577 1.00 98.81 312 VAL A C 1
ATOM 2368 O O . VAL A 1 312 ? -19.576 0.250 25.494 1.00 98.81 312 VAL A O 1
ATOM 2371 N N . THR A 1 313 ? -21.701 0.304 24.758 1.00 98.75 313 THR A N 1
ATOM 2372 C CA . THR A 1 313 ? -22.318 0.768 26.002 1.00 98.75 313 THR A CA 1
ATOM 2373 C C . THR A 1 313 ? -22.965 -0.381 26.764 1.00 98.75 313 THR A C 1
ATOM 2375 O O . THR A 1 313 ? -23.882 -1.021 26.255 1.00 98.75 313 THR A O 1
ATOM 2378 N N . ASN A 1 314 ? -22.536 -0.583 28.013 1.00 98.75 314 ASN A N 1
ATOM 2379 C CA . ASN A 1 314 ? -23.189 -1.494 28.953 1.00 98.75 314 ASN A CA 1
ATOM 2380 C C . ASN A 1 314 ? -23.950 -0.710 30.005 1.00 98.75 314 ASN A C 1
ATOM 2382 O O . ASN A 1 314 ? -23.361 0.051 30.772 1.00 98.75 314 ASN A O 1
ATOM 2386 N N . THR A 1 315 ? -25.254 -0.930 30.063 1.00 98.19 315 THR A N 1
ATOM 2387 C CA . THR A 1 315 ? -26.148 -0.259 31.003 1.00 98.19 315 THR A CA 1
ATOM 2388 C C . THR A 1 315 ? -26.623 -1.249 32.048 1.00 98.19 315 THR A C 1
ATOM 2390 O O . THR A 1 315 ? -27.135 -2.316 31.703 1.00 98.19 315 THR A O 1
ATOM 2393 N N . LYS A 1 316 ? -26.474 -0.898 33.325 1.00 97.50 316 LYS A N 1
ATOM 2394 C CA . LYS A 1 316 ? -27.055 -1.654 34.435 1.00 97.50 316 LYS A CA 1
ATOM 2395 C C . LYS A 1 316 ? -27.749 -0.708 35.397 1.00 97.50 316 LYS A C 1
ATOM 2397 O O . LYS A 1 316 ? -27.107 0.137 36.023 1.00 97.50 316 LYS A O 1
ATOM 2402 N N . ASP A 1 317 ? -29.055 -0.894 35.517 1.00 93.25 317 ASP A N 1
ATOM 2403 C CA . ASP A 1 317 ? -29.909 -0.139 36.422 1.00 93.25 317 ASP A CA 1
ATOM 2404 C C . ASP A 1 317 ? -30.435 -1.042 37.536 1.00 93.25 317 ASP A C 1
ATOM 2406 O O . ASP A 1 317 ? -30.701 -2.226 37.331 1.00 93.25 317 ASP A O 1
ATOM 2410 N N . SER A 1 318 ? -30.585 -0.469 38.723 1.00 86.69 318 SER A N 1
ATOM 2411 C CA . SER A 1 318 ? -31.248 -1.081 39.867 1.00 86.69 318 SER A CA 1
ATOM 2412 C C . SER A 1 318 ? -32.303 -0.116 40.387 1.00 86.69 318 SER A C 1
ATOM 2414 O O . SER A 1 318 ? -32.031 1.074 40.571 1.00 86.69 318 SER A O 1
ATOM 2416 N N . THR A 1 319 ? -33.511 -0.609 40.639 1.00 76.38 319 THR A N 1
ATOM 2417 C CA . THR A 1 319 ? -34.507 0.168 41.374 1.00 76.38 319 THR A CA 1
ATOM 2418 C C . THR A 1 319 ? -34.010 0.326 42.803 1.00 76.38 319 THR A C 1
ATOM 2420 O O . THR A 1 319 ? -33.703 -0.668 43.465 1.00 76.38 319 THR A O 1
ATOM 2423 N N . THR A 1 320 ? -33.927 1.557 43.302 1.00 61.50 320 THR A N 1
ATOM 2424 C CA . THR A 1 320 ? -33.765 1.758 44.742 1.00 61.50 320 THR A CA 1
ATOM 2425 C C . THR A 1 320 ? -34.921 1.041 45.444 1.00 61.50 320 THR A C 1
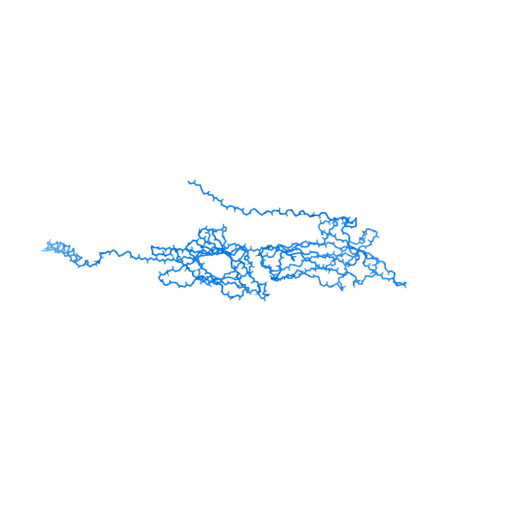ATOM 2427 O O . THR A 1 320 ? -36.059 1.154 44.980 1.00 61.50 320 THR A O 1
ATOM 2430 N N . PRO A 1 321 ? -34.685 0.288 46.533 1.00 59.25 321 PRO A N 1
ATOM 2431 C CA . PRO A 1 321 ? -35.777 -0.187 47.359 1.00 59.25 321 PRO A CA 1
ATOM 2432 C C . PRO A 1 321 ? -36.373 1.058 48.010 1.00 59.25 321 PRO A C 1
ATOM 2434 O O . PRO A 1 321 ? -35.917 1.516 49.056 1.00 59.25 321 PRO A O 1
ATOM 2437 N N . THR A 1 322 ? -37.358 1.678 47.369 1.00 58.22 322 THR A N 1
ATOM 2438 C CA . THR A 1 322 ? -38.266 2.547 48.096 1.00 58.22 322 THR A CA 1
ATOM 2439 C C . THR A 1 322 ? -38.947 1.621 49.092 1.00 58.22 322 THR A C 1
ATOM 2441 O O . THR A 1 322 ? -39.715 0.743 48.711 1.00 58.22 322 THR A O 1
ATOM 2444 N N . GLY A 1 323 ? -38.571 1.744 50.369 1.00 50.41 323 GLY A N 1
ATOM 2445 C CA . GLY A 1 323 ? -39.071 0.951 51.497 1.00 50.41 323 GLY A CA 1
ATOM 2446 C C . GLY A 1 323 ? -40.547 1.202 51.807 1.00 50.41 323 GLY A C 1
ATOM 2447 O O . GLY A 1 323 ? -40.931 1.329 52.962 1.00 50.41 323 GLY A O 1
ATOM 2448 N N . VAL A 1 324 ? -41.373 1.309 50.774 1.00 50.66 324 VAL A N 1
ATOM 2449 C CA . VAL A 1 324 ? -42.818 1.358 50.847 1.00 50.66 324 VAL A CA 1
ATOM 2450 C C . VAL A 1 324 ? -43.305 0.286 49.889 1.00 50.66 324 VAL A C 1
ATOM 2452 O O . VAL A 1 324 ? -43.485 0.511 48.694 1.00 50.66 324 VAL A O 1
ATOM 2455 N N . SER A 1 325 ? -43.506 -0.913 50.426 1.00 45.78 325 SER A N 1
ATOM 2456 C CA . SER A 1 325 ? -44.484 -1.845 49.885 1.00 45.78 325 SER A CA 1
ATOM 2457 C C . SER A 1 325 ? -45.791 -1.071 49.705 1.00 45.78 325 SER A C 1
ATOM 2459 O O . SER A 1 325 ? -46.469 -0.768 50.687 1.00 45.78 325 SER A O 1
ATOM 2461 N N . MET A 1 326 ? -46.115 -0.681 48.468 1.00 47.00 326 MET A N 1
ATOM 2462 C CA . MET A 1 326 ? -47.400 -0.075 48.118 1.00 47.00 326 MET A CA 1
ATOM 2463 C C . MET A 1 326 ? -48.494 -1.143 48.183 1.00 47.00 326 MET A C 1
ATOM 2465 O O . MET A 1 326 ? -49.082 -1.533 47.182 1.00 47.00 326 MET A O 1
ATOM 2469 N N . THR A 1 327 ? -48.778 -1.599 49.397 1.00 50.84 327 THR A N 1
ATOM 2470 C CA . THR A 1 327 ? -50.040 -2.233 49.755 1.00 50.84 327 THR A CA 1
ATOM 2471 C C . THR A 1 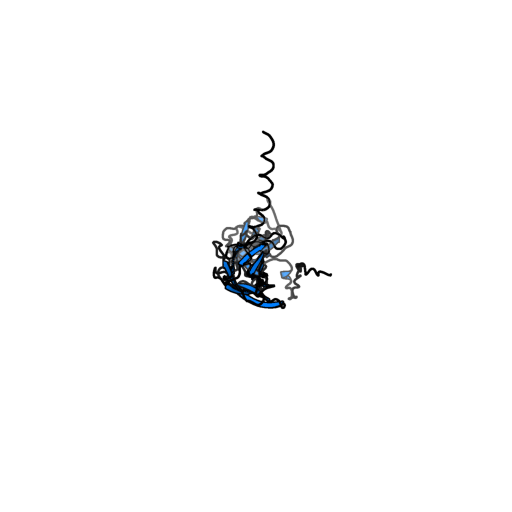327 ? -50.905 -1.156 50.401 1.00 50.84 327 THR A C 1
ATOM 2473 O O . THR A 1 327 ? -51.181 -1.188 51.594 1.00 50.84 327 THR A O 1
ATOM 2476 N N . ILE A 1 328 ? -51.301 -0.149 49.621 1.00 43.97 328 ILE A N 1
ATOM 2477 C CA . ILE A 1 328 ? -52.441 0.698 49.983 1.00 43.97 328 ILE A CA 1
ATOM 2478 C C . ILE A 1 328 ? -53.471 0.571 48.866 1.00 43.97 328 ILE A C 1
ATOM 2480 O O . ILE A 1 328 ? -53.539 1.362 47.933 1.00 43.97 328 ILE A O 1
ATOM 2484 N N . VAL A 1 329 ? -54.294 -0.460 48.997 1.00 44.84 329 VAL A N 1
ATOM 2485 C CA . VAL A 1 329 ? -55.673 -0.482 48.504 1.00 44.84 329 VAL A CA 1
ATOM 2486 C C . VAL A 1 329 ? -56.489 -0.778 49.772 1.00 44.84 329 VAL A C 1
ATOM 2488 O O . VAL A 1 329 ? -56.117 -1.733 50.455 1.00 44.84 329 VAL A O 1
ATOM 2491 N N . PRO A 1 330 ? -57.504 0.026 50.176 1.00 43.94 330 PRO A N 1
ATOM 2492 C CA . PRO A 1 330 ? -58.649 0.388 49.335 1.00 43.94 330 PRO A CA 1
ATOM 2493 C C . PRO A 1 330 ? -59.271 1.773 49.649 1.00 43.94 330 PRO A C 1
ATOM 2495 O O . PRO A 1 330 ? -60.073 1.896 50.567 1.00 43.94 330 PRO A O 1
ATOM 2498 N N . TYR A 1 331 ? -59.008 2.814 48.852 1.00 45.81 331 TYR A N 1
ATOM 2499 C CA . TYR A 1 331 ? -59.851 4.033 48.891 1.00 45.81 331 TYR A CA 1
ATOM 2500 C C . TYR A 1 331 ? -60.319 4.543 47.525 1.00 45.81 331 TYR A C 1
ATOM 2502 O O . TYR A 1 331 ? -61.098 5.490 47.460 1.00 45.81 331 TYR A O 1
ATOM 2510 N N . VAL A 1 332 ? -59.990 3.847 46.432 1.00 46.84 332 VAL A N 1
ATOM 2511 C CA . VAL A 1 332 ? -60.588 4.128 45.111 1.00 46.84 332 VAL A CA 1
ATOM 2512 C C . VAL A 1 332 ? -62.074 3.704 45.053 1.00 46.84 332 VAL A C 1
ATOM 2514 O O . VAL A 1 332 ? -62.811 4.129 44.172 1.00 46.84 332 VAL A O 1
ATOM 2517 N N . GLY A 1 333 ? -62.565 2.937 46.038 1.00 46.50 333 GLY A N 1
ATOM 2518 C CA . GLY A 1 333 ? -63.977 2.543 46.144 1.00 46.50 333 GLY A CA 1
ATOM 2519 C C . GLY A 1 333 ? -64.907 3.529 46.870 1.00 46.50 333 GLY A C 1
ATOM 2520 O O . GLY A 1 333 ? -66.120 3.394 46.745 1.00 46.50 333 GLY A O 1
ATOM 2521 N N . LEU A 1 334 ? -64.392 4.522 47.610 1.00 45.81 334 LEU A N 1
ATOM 2522 C CA . LEU A 1 334 ? -65.239 5.427 48.413 1.00 45.81 334 LEU A CA 1
ATOM 2523 C C . LEU A 1 334 ? -65.505 6.793 47.765 1.00 45.81 334 LEU A C 1
ATOM 2525 O O . LEU A 1 334 ? -66.428 7.490 48.177 1.00 45.81 334 LEU A O 1
ATOM 2529 N N . THR A 1 335 ? -64.793 7.156 46.699 1.00 44.91 335 THR A N 1
ATOM 2530 C CA . THR A 1 335 ? -65.058 8.400 45.953 1.00 44.91 335 THR A CA 1
ATOM 2531 C C . THR A 1 335 ? -66.054 8.226 44.799 1.00 44.91 335 THR A C 1
ATOM 2533 O O . THR A 1 335 ? -66.574 9.220 44.297 1.00 44.91 335 THR A O 1
ATOM 2536 N N . ILE A 1 336 ? -66.414 6.990 44.427 1.00 46.75 336 ILE A N 1
ATOM 2537 C CA . ILE A 1 336 ? -67.384 6.717 43.345 1.00 46.75 336 ILE A CA 1
ATOM 2538 C C . ILE A 1 336 ? -68.844 6.682 43.848 1.00 46.75 336 ILE A C 1
ATOM 2540 O O . ILE A 1 336 ? -69.763 6.970 43.084 1.00 46.75 336 ILE A O 1
ATOM 2544 N N . ILE A 1 337 ? -69.098 6.451 45.143 1.00 46.75 337 ILE A N 1
ATOM 2545 C CA . ILE A 1 337 ? -70.475 6.432 45.686 1.00 46.75 337 ILE A CA 1
ATOM 2546 C C . ILE A 1 337 ? -71.008 7.850 45.988 1.00 46.75 337 ILE A C 1
ATOM 2548 O O . ILE A 1 337 ? -72.214 8.085 45.911 1.00 46.75 337 ILE A O 1
ATOM 2552 N N . ALA A 1 338 ? -70.139 8.840 46.220 1.00 41.88 338 ALA A N 1
ATOM 2553 C CA . ALA A 1 338 ? -70.567 10.210 46.536 1.00 41.88 338 ALA A CA 1
ATOM 2554 C C . ALA A 1 338 ? -71.018 11.041 45.311 1.00 41.88 338 ALA A C 1
ATOM 2556 O O . ALA A 1 338 ? -71.785 11.988 45.469 1.00 41.88 338 ALA A O 1
ATOM 2557 N N . LEU A 1 339 ? -70.609 10.677 44.087 1.00 43.78 339 LEU A N 1
ATOM 2558 C CA . LEU A 1 339 ? -71.003 11.381 42.852 1.00 43.78 339 LEU A CA 1
ATOM 2559 C C . LEU A 1 339 ? -72.223 10.755 42.146 1.00 43.78 339 LEU A C 1
ATOM 2561 O O . LEU A 1 339 ? -72.936 11.449 41.423 1.00 43.78 339 LEU A O 1
ATOM 2565 N N . GLY A 1 340 ? -72.527 9.475 42.397 1.00 43.28 340 GLY A N 1
ATOM 2566 C CA . GLY A 1 340 ? -73.701 8.793 41.829 1.00 43.28 340 GLY A CA 1
ATOM 2567 C C . GLY A 1 340 ? -75.033 9.123 42.519 1.00 43.28 340 GLY A C 1
ATOM 2568 O O . GLY A 1 340 ? -76.086 9.073 41.884 1.00 43.28 340 GLY A O 1
ATOM 2569 N N . GLY A 1 341 ? -75.006 9.513 43.800 1.00 43.72 341 GLY A N 1
ATOM 2570 C CA . GLY A 1 341 ? -76.212 9.822 44.585 1.00 43.72 341 GLY A CA 1
ATOM 2571 C C . GLY A 1 341 ? -76.860 11.180 44.281 1.00 43.72 341 GLY A C 1
ATOM 2572 O O . GLY A 1 341 ? -78.049 11.362 44.534 1.00 43.72 341 GLY A O 1
ATOM 2573 N N . VAL A 1 342 ? -76.119 12.125 43.694 1.00 46.88 342 VAL A N 1
ATOM 2574 C CA . VAL A 1 342 ? -76.616 13.492 43.431 1.00 46.88 342 VAL A CA 1
ATOM 2575 C C . VAL A 1 342 ? -77.325 13.604 42.070 1.00 46.88 342 VAL A C 1
ATOM 2577 O O . VAL A 1 342 ? -78.224 14.427 41.907 1.00 46.88 342 VAL A O 1
ATOM 2580 N N . LEU A 1 343 ? -77.027 12.722 41.109 1.00 45.09 343 LEU A N 1
ATOM 2581 C CA . LEU A 1 343 ? -77.669 12.727 39.783 1.00 45.09 343 LEU A CA 1
ATOM 2582 C C . LEU A 1 343 ? -79.031 12.006 39.740 1.00 45.09 343 LEU A C 1
ATOM 2584 O O . LEU A 1 343 ? -79.842 12.292 38.859 1.00 45.09 343 LEU A O 1
ATOM 2588 N N . TYR A 1 344 ? -79.336 11.123 40.698 1.00 48.84 344 TYR A N 1
ATOM 2589 C CA . TYR A 1 344 ? -80.610 10.386 40.715 1.00 48.84 344 TYR A CA 1
ATOM 2590 C C . TYR A 1 344 ? -81.794 11.197 41.287 1.00 48.84 344 TYR A C 1
ATOM 2592 O O . TYR A 1 344 ? -82.951 10.900 40.990 1.00 48.84 344 TYR A O 1
ATOM 2600 N N . VAL A 1 345 ? -81.542 12.275 42.041 1.00 49.31 345 VAL A N 1
ATOM 2601 C CA . VAL A 1 345 ? -82.607 13.067 42.697 1.00 49.31 345 VAL A CA 1
ATOM 2602 C C . VAL A 1 345 ? -83.157 14.200 41.810 1.00 49.31 345 VAL A C 1
ATOM 2604 O O . VAL A 1 345 ? -84.280 14.656 42.020 1.00 49.31 345 VAL A O 1
ATOM 2607 N N . LEU A 1 346 ? -82.460 14.595 40.739 1.00 46.56 346 LEU A N 1
ATOM 2608 C CA . LEU A 1 346 ? -82.922 15.669 39.841 1.00 46.56 346 LEU A CA 1
ATOM 2609 C C . LEU A 1 346 ? -83.852 15.201 38.703 1.00 46.56 346 LEU A C 1
ATOM 2611 O O . LEU A 1 346 ? -84.433 16.037 38.016 1.00 46.56 346 LEU A O 1
ATOM 2615 N N . LYS A 1 347 ? -84.071 13.887 38.525 1.00 49.41 347 LYS A N 1
ATOM 2616 C CA . LYS A 1 347 ? -84.929 13.348 37.446 1.00 49.41 347 LYS A CA 1
ATOM 2617 C C . LYS A 1 347 ? -86.397 13.107 37.847 1.00 49.41 347 LYS A C 1
ATOM 2619 O O . LYS A 1 347 ? -87.185 12.702 37.001 1.00 49.41 347 LYS A O 1
ATOM 2624 N N . LYS A 1 348 ? -86.804 13.362 39.102 1.00 50.47 348 LYS A N 1
ATOM 2625 C CA . LYS A 1 348 ? -88.161 13.012 39.593 1.00 50.47 348 LYS A CA 1
ATOM 2626 C C . LYS A 1 348 ? -89.106 14.176 39.927 1.00 50.47 348 LYS A C 1
ATOM 2628 O O . LYS A 1 348 ? -90.133 13.955 40.556 1.00 50.47 348 LYS A O 1
ATOM 2633 N N . ARG A 1 349 ? -88.821 15.404 39.480 1.00 49.97 349 ARG A N 1
ATOM 2634 C CA . ARG A 1 349 ? -89.761 16.541 39.571 1.00 49.97 349 ARG A CA 1
ATOM 2635 C C . ARG A 1 349 ? -90.003 17.178 38.201 1.00 49.97 349 ARG A C 1
ATOM 2637 O O . ARG A 1 349 ? -89.536 18.280 37.941 1.00 49.97 349 ARG A O 1
ATOM 2644 N N . LYS A 1 350 ? -90.704 16.451 37.327 1.00 44.66 350 LYS A N 1
ATOM 2645 C CA . LYS A 1 350 ? -91.549 16.972 36.233 1.00 44.66 350 LYS A CA 1
ATOM 2646 C C . LYS A 1 350 ? -92.304 15.802 35.584 1.00 44.66 350 LYS A C 1
ATOM 2648 O O . LYS A 1 350 ? -91.886 15.277 34.558 1.00 44.66 350 LYS A O 1
ATOM 2653 N N . ALA A 1 351 ? -93.363 15.379 36.263 1.00 40.97 351 ALA A N 1
ATOM 2654 C CA . ALA A 1 351 ? -94.599 14.799 35.740 1.00 40.97 351 ALA A CA 1
ATOM 2655 C C . ALA A 1 351 ? -95.590 14.801 36.906 1.00 40.97 351 ALA A C 1
ATOM 2657 O O . ALA A 1 351 ? -95.197 14.280 37.978 1.00 40.97 351 ALA A O 1
#

Sequence (351 aa):
MKFKYSSLLVSGLVLATFATSTVNADEANNVVNGGQLKITKNFDLRSGVLSPKADFAFTVSSVTPSPGEEKDGLTVFSGITTGLKESKVSYDNNSTTNNKTKTTTVDFSGVNYPKPGIYRYTIKENAGSVPGVSYDTKGYTVDVYVLADDENGHITYKPRYIVSHDSTKTAKEPVVFNNEFKTTSLKVSKKVTGNAGDRNKEFTFSINLNDVADNKTYELGNVEMTITKKDGSSSKIQVPVTNKPTAFTLKDGESATIDKLPIGIHYSVGETQVDGYKQSATINKDTSKSTTTEYSLGDDELSSGTAAEIIVTNTKDSTTPTGVSMTIVPYVGLTIIALGGVLYVLKKRKA

Secondary structure (DSSP, 8-state):
------------------------TTGGG-EEESSEEEEEEEE---TT-----EEEEEEEEE--PPTT-EETTEEEEE---TTPPPEEEEE-TT--GGGSEEEEEEE-TTS--SSSEEEEEEEEEPP---TTEEPP--EEEEEEEEEEEEETTEEEEEEEEEEEEETT--S---EEEEEEE-EEEEEEEEEEESTT--TT--EEEEEEEE--STT-TTTT-EEEEEEE-TTS-EEEEEEEBSS--EEEEE-TT-EEEEEEEETT-EEEEEE---TT-EEEEEEES-TTS---EE--TT--EE--SS-EEEEEEEE-------S-------STTTSSHHHHHHHSSTTSS--

InterPro domains:
  IPR017503 Sortase B signal domain, QVPTGV class [TIGR03065] (321-350)
  IPR022464 Streptococcal pilin isopeptide linkage domain [TIGR03786] (108-182)
  IPR038174 Streptococcal pilin isopeptide linker superfamily [G3DSA:2.60.40.3050] (34-181)
  IPR055382 Domain of unknown function DUF7601 [PF24547] (185-292)

Radius of gyration: 35.8 Å; chains: 1; bounding box: 131×43×92 Å

pLDDT: mean 85.75, std 21.85, range [25.11, 98.88]

Organism: Enterococcus faecium (NCBI:txid1352)